Protein AF-A0AAP4A3X7-F1 (afdb_monomer)

Sequence (260 aa):
MGRKISDHVQRMLYAESMGRCMNPDCKVELFRDNGDIIEKAHLTPFCDSEDNSFENLVVLCPNCHTDFDKNSAFTKVHVTMWKQNRKEEFDRFFGEKFSAFDELRSRVAPLLKENKVIFENYYIGDKKELWNVFEGKILANNNMLKKLLEQNRNLIQRHSDESYSNLAIIDTFLVHIAEFESTRPTVEKHRQVLFPEEINSLFGIEPVDQSLLPSVESLEILINKLQRQGEFVGIVLGTDNPYIELLEDGNVVKLYLNCI

Nearest PDB structures (foldseek):
  5vgb-assembly1_A  TM=5.058E-01  e=5.128E-02  Neisseria meningitidis

InterPro domains:
  IPR003615 HNH nuclease [cd00085] (10-65)

Foldseek 3Di:
DDPDQDPVLVVVQCVLLVQFALPPVGRDGQDDPVDGQKDKAFLDDCVVPVDSHNQRIHIHGPVVRCCVPPVVVDHSVRSNVSSVVSVVVVCVVLVDEDPAVVVLLVVLLVLVLVLVVLCVVCVVVVNPVSNVVCVVSNLVSLVSNLSSCVNHVVNFAQDPDLVPGRSNLVVLQNLVSVLVVVQVVPPDSDDPRDNSPVVCVVSVNDDDPPDDVVCPVVVVVVQVVQVVVVFFDAWADDDPWTWGWTQDPNDTDTDTPDDD

Solvent-accessible surface area (backbone atoms only — not comparable to full-atom values): 15006 Å² total; per-residue (Å²): 132,81,94,71,65,49,70,69,43,51,51,52,49,50,60,69,34,73,49,22,24,43,52,85,90,68,53,48,75,23,70,46,98,92,56,62,47,68,39,83,45,56,65,53,52,50,94,82,62,73,50,66,48,61,86,34,45,46,47,24,36,64,67,62,43,45,32,39,78,72,65,59,74,48,52,58,67,56,55,53,48,35,55,51,51,43,50,52,50,49,51,52,72,59,44,64,69,64,94,47,50,67,61,48,34,70,62,44,34,61,45,53,50,52,39,50,53,50,42,54,64,18,55,74,60,70,31,60,76,57,27,70,66,49,48,62,55,42,54,55,40,48,57,50,46,49,40,40,50,67,67,36,54,86,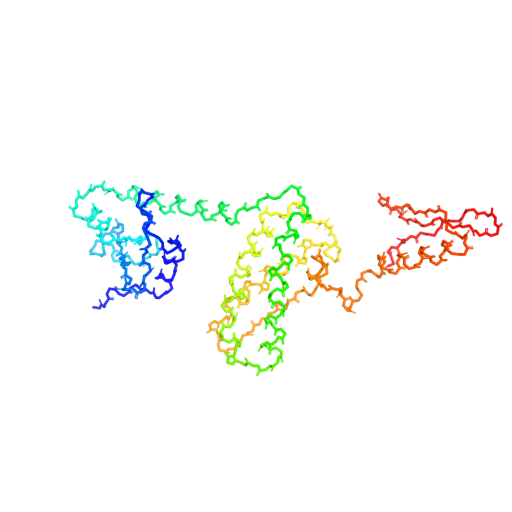61,45,55,76,47,95,53,57,94,73,11,60,41,48,53,50,53,46,39,50,50,21,50,52,46,56,61,70,29,62,86,43,93,71,67,82,67,89,59,62,83,55,63,57,56,37,33,78,46,70,76,42,80,44,91,73,70,44,78,66,63,56,70,51,40,52,52,48,50,53,50,31,49,75,72,69,26,56,72,50,76,49,75,93,53,102,76,24,31,38,34,31,51,54,98,90,39,84,44,79,49,70,64,69,86,127

Secondary structure (DSSP, 8-state):
------HHHHHHHHHHHTTB-SSTTT--B---TT----EEEESS-HHHH----STTEEEE-HHHHHHHHTS--S-HHHHHHHHHHHHHHHHHHT----SSHHHHHHHHHHHHHHHHHHIIIIIITT-HHHHHHHHHHHHHHHHHHHHHHHHTTTSS---SSGGG-HHHHHHHHHHHHHHHHHTTTSSS---SS---THHHHHTTSS--TTT--STTHHHHHHHHHHHHHT-EEEEE-SSSS-EEEEEETTEEEEEE----

pLDDT: mean 85.91, std 11.78, range [39.06, 97.5]

Structure (mmCIF, N/CA/C/O backbone):
data_AF-A0AAP4A3X7-F1
#
_entry.id   AF-A0AAP4A3X7-F1
#
loop_
_atom_site.group_PDB
_atom_site.id
_atom_site.type_symbol
_atom_site.label_atom_id
_atom_site.label_alt_id
_atom_site.label_comp_id
_atom_site.label_asym_id
_atom_site.label_entity_id
_atom_site.label_seq_id
_atom_site.pdbx_PDB_ins_code
_atom_site.Cartn_x
_atom_site.Cartn_y
_atom_site.Cartn_z
_atom_site.occupancy
_atom_site.B_iso_or_equiv
_atom_site.auth_seq_id
_atom_site.auth_comp_id
_atom_site.auth_asym_id
_atom_site.auth_atom_id
_atom_site.pdbx_PDB_model_num
ATOM 1 N N . MET A 1 1 ? 34.383 0.111 -15.086 1.00 39.81 1 MET A N 1
ATOM 2 C CA . MET A 1 1 ? 33.515 -0.063 -13.899 1.00 39.81 1 MET A CA 1
ATOM 3 C C . MET A 1 1 ? 32.089 -0.251 -14.386 1.00 39.81 1 MET A C 1
ATOM 5 O O . MET A 1 1 ? 31.695 0.432 -15.319 1.00 39.81 1 MET A O 1
ATOM 9 N N . GLY A 1 2 ? 31.381 -1.265 -13.890 1.00 50.03 2 GLY A N 1
ATOM 10 C CA . GLY A 1 2 ? 30.138 -1.738 -14.502 1.00 50.03 2 GLY A CA 1
ATOM 11 C C . GLY A 1 2 ? 28.976 -0.751 -14.387 1.00 50.03 2 GLY A C 1
ATOM 12 O O . GLY A 1 2 ? 28.732 -0.204 -13.318 1.00 50.03 2 GLY A O 1
ATOM 13 N N . ARG A 1 3 ? 28.245 -0.632 -15.501 1.00 61.75 3 ARG A N 1
ATOM 14 C CA . ARG A 1 3 ? 26.943 0.013 -15.760 1.00 61.75 3 ARG A CA 1
ATOM 15 C C . ARG A 1 3 ? 25.799 -0.551 -14.887 1.00 61.75 3 ARG A C 1
ATOM 17 O O . ARG A 1 3 ? 24.725 -0.871 -15.388 1.00 61.75 3 ARG A O 1
ATOM 24 N N . LYS A 1 4 ? 26.057 -0.848 -13.611 1.00 82.44 4 LYS A N 1
ATOM 25 C CA . LYS A 1 4 ? 25.154 -1.647 -12.780 1.00 82.44 4 LYS A CA 1
ATOM 26 C C . LYS A 1 4 ? 24.100 -0.739 -12.152 1.00 82.44 4 LYS A C 1
ATOM 28 O O . LYS A 1 4 ? 24.375 -0.048 -11.178 1.00 82.44 4 LYS A O 1
ATOM 33 N N . ILE A 1 5 ? 22.888 -0.778 -12.700 1.00 88.69 5 ILE A N 1
ATOM 34 C CA . ILE A 1 5 ? 21.697 -0.204 -12.063 1.00 88.69 5 ILE A CA 1
ATOM 35 C C . ILE A 1 5 ? 21.477 -0.935 -10.733 1.00 88.69 5 ILE A C 1
ATOM 37 O O . ILE A 1 5 ? 21.492 -2.170 -10.698 1.00 88.69 5 ILE A O 1
ATOM 41 N N . SER A 1 6 ? 21.294 -0.189 -9.643 1.00 91.56 6 SER A N 1
ATOM 42 C CA . SER A 1 6 ? 21.116 -0.772 -8.309 1.00 91.56 6 SER A CA 1
ATOM 43 C C . SER A 1 6 ? 19.830 -1.598 -8.224 1.00 91.56 6 SER A C 1
ATOM 45 O O . SER A 1 6 ? 18.822 -1.259 -8.843 1.00 91.56 6 SER A O 1
ATOM 47 N N . ASP A 1 7 ? 19.831 -2.663 -7.420 1.00 89.31 7 ASP A N 1
ATOM 48 C CA . ASP A 1 7 ? 18.660 -3.540 -7.272 1.00 89.31 7 ASP A CA 1
ATOM 49 C C . ASP A 1 7 ? 17.425 -2.775 -6.769 1.00 89.31 7 ASP A C 1
ATOM 51 O O . ASP A 1 7 ? 16.302 -3.090 -7.155 1.00 89.31 7 ASP A O 1
ATOM 55 N N . HIS A 1 8 ? 17.630 -1.737 -5.951 1.00 86.75 8 HIS A N 1
ATOM 56 C CA . HIS A 1 8 ? 16.571 -0.831 -5.510 1.00 86.75 8 HIS A CA 1
ATOM 57 C C . HIS A 1 8 ? 15.894 -0.130 -6.697 1.00 86.75 8 HIS A C 1
ATOM 59 O O . HIS A 1 8 ? 14.678 -0.221 -6.846 1.00 86.75 8 HIS A O 1
ATOM 65 N N . VAL A 1 9 ? 16.676 0.494 -7.586 1.00 91.50 9 VAL A N 1
ATOM 66 C CA . VAL A 1 9 ? 16.142 1.173 -8.778 1.00 91.50 9 VAL A CA 1
ATOM 67 C C . VAL A 1 9 ? 15.472 0.176 -9.722 1.00 91.50 9 VAL A C 1
ATOM 69 O O . VAL A 1 9 ? 14.391 0.452 -10.235 1.00 91.50 9 VAL A O 1
ATOM 72 N N . GLN A 1 10 ? 16.049 -1.015 -9.911 1.00 92.25 10 GLN A N 1
ATOM 73 C CA . GLN A 1 10 ? 15.423 -2.050 -10.742 1.00 92.25 10 GLN A CA 1
ATOM 74 C C . GLN A 1 10 ? 14.049 -2.467 -10.200 1.00 92.25 10 GLN A C 1
ATOM 76 O O . GLN A 1 10 ? 13.093 -2.551 -10.965 1.00 92.25 10 GLN A O 1
ATOM 81 N N . ARG A 1 11 ? 13.926 -2.675 -8.882 1.00 90.62 11 ARG A N 1
ATOM 82 C CA . ARG A 1 11 ? 12.645 -3.012 -8.239 1.00 90.62 11 ARG A CA 1
ATOM 83 C C . ARG A 1 11 ? 11.617 -1.895 -8.394 1.00 90.62 11 ARG A C 1
ATOM 85 O O . ARG A 1 11 ? 10.466 -2.196 -8.694 1.00 90.62 11 ARG A O 1
ATOM 92 N N . MET A 1 12 ? 12.027 -0.634 -8.246 1.00 89.94 12 MET A N 1
ATOM 93 C CA . MET A 1 12 ? 11.139 0.512 -8.476 1.00 89.94 12 MET A CA 1
ATOM 94 C C . MET A 1 12 ? 10.605 0.537 -9.912 1.00 89.94 12 MET A C 1
ATOM 96 O O . MET A 1 12 ? 9.402 0.684 -10.107 1.00 89.94 12 MET A O 1
ATOM 100 N N . LEU A 1 13 ? 11.471 0.329 -10.911 1.00 92.94 13 LEU A N 1
ATOM 101 C CA . LEU A 1 13 ? 11.071 0.276 -12.323 1.00 92.94 13 LEU A CA 1
ATOM 102 C C . LEU A 1 13 ? 10.061 -0.842 -12.593 1.00 92.94 13 LEU A C 1
ATOM 104 O O . LEU A 1 13 ? 9.064 -0.638 -13.282 1.00 92.94 13 LEU A O 1
ATOM 108 N N . TYR A 1 14 ? 10.300 -2.025 -12.031 1.00 92.31 14 TYR A N 1
ATOM 109 C CA . TYR A 1 14 ? 9.393 -3.157 -12.196 1.00 92.31 14 TYR A CA 1
ATOM 110 C C . TYR A 1 14 ? 8.040 -2.899 -11.526 1.00 92.31 14 TYR A C 1
ATOM 112 O O . TYR A 1 14 ? 7.006 -3.189 -12.129 1.00 92.31 14 TYR A O 1
ATOM 120 N N . ALA A 1 15 ? 8.034 -2.298 -10.334 1.00 87.00 15 ALA A N 1
ATOM 121 C CA . ALA A 1 15 ? 6.811 -1.928 -9.628 1.00 87.00 15 ALA A CA 1
ATOM 122 C C . ALA A 1 15 ? 5.991 -0.874 -10.395 1.00 87.00 15 ALA A C 1
ATOM 124 O O . ALA A 1 15 ? 4.794 -1.072 -10.593 1.00 87.00 15 ALA A O 1
ATOM 125 N N . GLU A 1 16 ? 6.630 0.194 -10.891 1.00 89.44 16 GLU A N 1
ATOM 126 C CA . GLU A 1 16 ? 5.981 1.237 -11.707 1.00 89.44 16 GLU A CA 1
ATOM 127 C C . GLU A 1 16 ? 5.337 0.641 -12.970 1.00 89.44 16 GLU A C 1
ATOM 129 O O . GLU A 1 16 ? 4.216 0.986 -13.344 1.00 89.44 16 GLU A O 1
ATOM 134 N N . SER A 1 17 ? 6.013 -0.323 -13.596 1.00 90.38 17 SER A N 1
ATOM 135 C CA . SER A 1 17 ? 5.532 -0.967 -14.819 1.00 90.38 17 SER A CA 1
ATOM 136 C C . SER A 1 17 ? 4.290 -1.830 -14.640 1.00 90.38 17 SER A C 1
ATOM 138 O O . SER A 1 17 ? 3.620 -2.134 -15.627 1.00 90.38 17 SER A O 1
ATOM 140 N N . MET A 1 18 ? 3.989 -2.259 -13.408 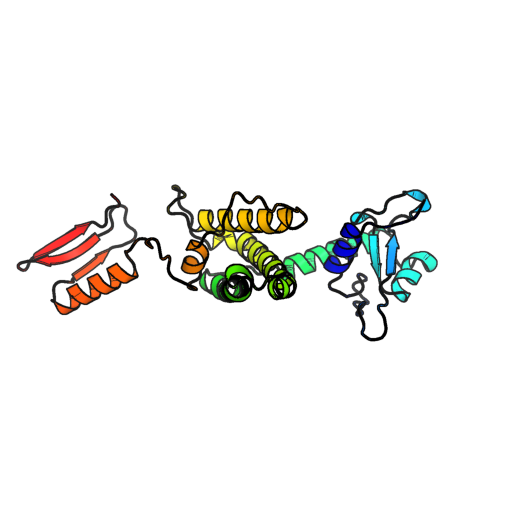1.00 88.38 18 MET A N 1
ATOM 141 C CA . MET A 1 18 ? 2.954 -3.258 -13.121 1.00 88.38 18 MET A CA 1
ATOM 142 C C . MET A 1 18 ? 3.086 -4.524 -13.996 1.00 88.38 18 MET A C 1
ATOM 144 O O . MET A 1 18 ? 2.093 -5.131 -14.393 1.00 88.38 18 MET A O 1
ATOM 148 N N . GLY A 1 19 ? 4.314 -4.887 -14.374 1.00 90.81 19 GLY A N 1
ATOM 149 C CA . GLY A 1 19 ? 4.590 -6.020 -15.257 1.00 90.81 19 GLY A CA 1
ATOM 150 C C . GLY A 1 19 ? 4.263 -5.817 -16.733 1.00 90.81 19 GLY A C 1
ATOM 151 O O . GLY A 1 19 ? 4.291 -6.782 -17.498 1.00 90.81 19 GLY A O 1
ATOM 152 N N . ARG A 1 20 ? 3.983 -4.582 -17.159 1.00 93.25 20 ARG A N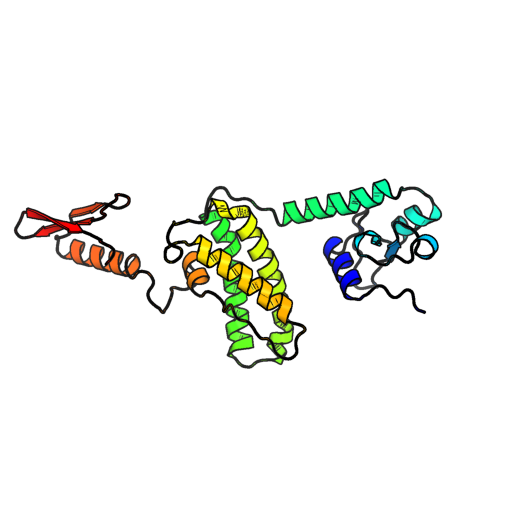 1
ATOM 153 C CA . ARG A 1 20 ? 3.629 -4.243 -18.540 1.00 93.25 20 ARG A CA 1
ATOM 154 C C . ARG A 1 20 ? 4.544 -3.171 -19.111 1.00 93.25 20 ARG A C 1
ATOM 156 O O . ARG A 1 20 ? 5.027 -2.300 -18.394 1.00 93.25 20 ARG A O 1
ATOM 163 N N . CYS A 1 21 ? 4.735 -3.206 -20.428 1.00 95.69 21 CYS A N 1
ATOM 164 C CA . CYS A 1 21 ? 5.479 -2.180 -21.155 1.00 95.69 21 CYS A CA 1
ATOM 165 C C . CYS A 1 21 ? 4.950 -0.775 -20.815 1.00 95.69 21 CYS A C 1
ATOM 167 O O . CYS A 1 21 ? 3.735 -0.552 -20.779 1.00 95.69 21 CYS A O 1
ATOM 169 N N . MET A 1 22 ? 5.865 0.168 -20.565 1.00 95.06 22 MET A N 1
ATOM 170 C CA . MET A 1 22 ? 5.513 1.540 -20.180 1.00 95.06 22 MET A CA 1
ATOM 171 C C . MET A 1 22 ? 4.967 2.373 -21.342 1.00 95.06 22 MET A C 1
ATOM 173 O O . MET A 1 22 ? 4.280 3.357 -21.091 1.00 95.06 22 MET A O 1
ATOM 177 N N . ASN A 1 23 ? 5.201 1.967 -22.597 1.00 95.56 23 ASN A N 1
ATOM 178 C CA . ASN A 1 23 ? 4.509 2.563 -23.740 1.00 95.56 23 ASN A CA 1
ATOM 179 C C . ASN A 1 23 ? 2.981 2.331 -23.606 1.00 95.56 23 ASN A C 1
ATOM 181 O O . ASN A 1 23 ? 2.551 1.165 -23.624 1.00 95.56 23 ASN A O 1
ATOM 185 N N . PRO A 1 24 ? 2.167 3.402 -23.489 1.00 92.19 24 PRO A N 1
ATOM 186 C CA . PRO A 1 24 ? 0.729 3.319 -23.251 1.00 92.19 24 PRO A CA 1
ATOM 187 C C . PRO A 1 24 ? -0.049 2.638 -24.382 1.00 92.19 24 PRO A C 1
ATOM 189 O O . PRO A 1 24 ? -1.102 2.071 -24.100 1.00 92.19 24 PRO A O 1
ATOM 192 N N . ASP A 1 25 ? 0.475 2.623 -25.608 1.00 93.81 25 ASP A N 1
ATOM 193 C CA . ASP A 1 25 ? -0.185 1.992 -26.758 1.00 93.81 25 ASP A CA 1
ATOM 194 C C . ASP A 1 25 ? 0.152 0.496 -26.888 1.00 93.81 25 ASP A C 1
ATOM 196 O O . ASP A 1 25 ? -0.511 -0.240 -27.615 1.00 93.81 25 ASP A O 1
ATOM 200 N N . CYS A 1 26 ? 1.178 0.020 -26.173 1.00 94.69 26 CYS A N 1
ATOM 201 C CA . CYS A 1 26 ? 1.647 -1.366 -26.242 1.00 94.69 26 CYS A CA 1
ATOM 202 C C . CYS A 1 26 ? 1.109 -2.220 -25.085 1.00 94.69 26 CYS A C 1
ATOM 204 O O . CYS A 1 26 ? 0.490 -3.256 -25.313 1.00 94.69 26 CYS A O 1
ATOM 206 N N . LYS A 1 27 ? 1.377 -1.812 -23.832 1.00 86.62 27 LYS A N 1
ATOM 207 C CA . LYS A 1 27 ? 0.978 -2.493 -22.573 1.00 86.62 27 LYS A CA 1
ATOM 208 C C . LYS A 1 27 ? 1.192 -4.021 -22.526 1.00 86.62 27 LYS A C 1
ATOM 210 O O . LYS A 1 27 ? 0.561 -4.718 -21.722 1.00 86.62 27 LYS A O 1
ATOM 215 N N . VAL A 1 28 ? 2.090 -4.553 -23.357 1.00 93.75 28 VAL A N 1
ATOM 216 C CA . VAL A 1 28 ? 2.370 -5.988 -23.420 1.00 93.75 28 VAL A CA 1
ATOM 217 C C . VAL A 1 28 ? 2.998 -6.473 -22.112 1.00 93.75 28 VAL A C 1
ATOM 219 O O . VAL A 1 28 ? 3.765 -5.739 -21.486 1.00 93.75 28 VAL A O 1
ATOM 222 N N . GLU A 1 29 ? 2.685 -7.702 -21.706 1.00 92.75 29 GLU A N 1
ATOM 223 C CA . GLU A 1 29 ? 3.279 -8.331 -20.524 1.00 92.75 29 GLU A CA 1
ATOM 224 C C . GLU A 1 29 ? 4.775 -8.561 -20.725 1.00 92.75 29 GLU A C 1
ATOM 226 O O . GLU A 1 29 ? 5.202 -9.112 -21.752 1.00 92.75 29 GLU A O 1
ATOM 231 N N . LEU A 1 30 ? 5.546 -8.097 -19.742 1.00 93.31 30 LEU A N 1
ATOM 232 C CA . LEU A 1 30 ? 7.004 -8.136 -19.727 1.00 93.31 30 LEU A CA 1
ATOM 233 C C . LEU A 1 30 ? 7.543 -9.382 -19.022 1.00 93.31 30 LEU A C 1
ATOM 235 O O . LEU A 1 30 ? 8.584 -9.886 -19.436 1.00 93.31 30 LEU A O 1
ATOM 239 N N . PHE A 1 31 ? 6.833 -9.867 -18.000 1.00 88.56 31 PHE A N 1
ATOM 240 C CA . PHE A 1 31 ? 7.191 -11.065 -17.242 1.00 88.56 31 PHE A CA 1
ATOM 241 C C . PHE A 1 31 ? 6.422 -12.269 -17.783 1.00 88.56 31 PHE A C 1
ATOM 243 O O . PHE A 1 31 ? 5.192 -12.227 -17.821 1.00 88.56 31 PHE A O 1
ATOM 250 N N . ARG A 1 32 ? 7.121 -13.305 -18.259 1.00 84.69 32 ARG A N 1
ATOM 251 C CA . ARG A 1 32 ? 6.493 -14.453 -18.942 1.00 84.69 32 ARG A CA 1
ATOM 252 C C . ARG A 1 32 ? 7.184 -15.759 -18.583 1.00 84.69 32 ARG A C 1
ATOM 254 O O . ARG A 1 32 ? 8.405 -15.807 -18.483 1.00 84.69 32 ARG A O 1
ATOM 261 N N . ASP A 1 33 ? 6.411 -16.842 -18.550 1.00 77.06 33 ASP A N 1
ATOM 262 C CA . ASP A 1 33 ? 6.908 -18.188 -18.219 1.00 77.06 33 ASP A CA 1
ATOM 263 C C . ASP A 1 33 ? 8.035 -18.670 -19.150 1.00 77.06 33 ASP A C 1
ATOM 265 O O . ASP A 1 33 ? 8.934 -19.396 -18.733 1.00 77.06 33 ASP A O 1
ATOM 269 N N . ASN A 1 34 ? 8.021 -18.221 -20.410 1.00 82.38 34 ASN A N 1
ATOM 270 C CA . ASN A 1 34 ? 9.003 -18.600 -21.432 1.00 82.38 34 ASN A CA 1
ATOM 271 C C . ASN A 1 34 ? 10.175 -17.609 -21.556 1.00 82.38 34 ASN A C 1
ATOM 273 O O . ASN A 1 34 ? 10.882 -17.616 -22.565 1.00 82.38 34 ASN A O 1
ATOM 277 N N . GLY A 1 35 ? 10.370 -16.758 -20.548 1.00 82.69 35 GLY A N 1
ATOM 278 C CA . GLY A 1 35 ? 11.440 -15.772 -20.486 1.00 82.69 35 GLY A CA 1
ATOM 279 C C . GLY A 1 35 ? 10.914 -14.343 -20.531 1.00 82.69 35 GLY A C 1
ATOM 280 O O . GLY A 1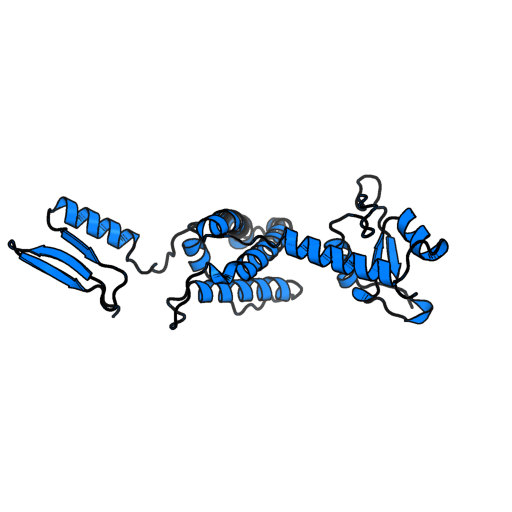 35 ? 10.147 -13.962 -21.420 1.00 82.69 35 GLY A O 1
ATOM 281 N N . ASP A 1 36 ? 11.367 -13.547 -19.568 1.00 90.00 36 ASP A N 1
ATOM 282 C CA . ASP A 1 36 ? 11.026 -12.135 -19.476 1.00 90.00 36 ASP A CA 1
ATOM 283 C C . ASP A 1 36 ? 11.606 -11.360 -20.662 1.00 90.00 36 ASP A C 1
ATOM 285 O O . ASP A 1 36 ? 12.770 -11.521 -21.031 1.00 90.00 36 ASP A O 1
ATOM 289 N N . ILE A 1 37 ? 10.799 -10.470 -21.235 1.00 93.56 37 ILE A N 1
ATOM 290 C CA . ILE A 1 37 ? 11.190 -9.603 -22.359 1.00 93.56 37 ILE A CA 1
ATOM 291 C C . ILE A 1 37 ? 11.446 -8.161 -21.903 1.00 93.56 37 ILE A C 1
ATOM 293 O O . ILE A 1 37 ? 11.333 -7.218 -22.684 1.00 93.56 37 ILE A O 1
ATOM 297 N N . ILE A 1 38 ? 11.707 -7.971 -20.612 1.00 95.00 38 ILE A N 1
ATOM 298 C CA . ILE A 1 38 ? 11.876 -6.654 -20.008 1.00 95.00 38 ILE A CA 1
ATOM 299 C C . ILE A 1 38 ? 13.235 -6.043 -20.354 1.00 95.00 38 ILE A C 1
ATOM 301 O O . ILE A 1 38 ? 14.287 -6.596 -20.036 1.00 95.00 38 ILE A O 1
ATOM 305 N N . GLU A 1 39 ? 13.219 -4.848 -20.934 1.00 95.00 39 GLU A N 1
ATOM 306 C CA . GLU A 1 39 ? 14.419 -4.063 -21.211 1.00 95.00 39 GLU A CA 1
ATOM 307 C C . GLU A 1 39 ? 14.371 -2.728 -20.465 1.00 95.00 39 GLU A C 1
ATOM 309 O O . GLU A 1 39 ? 13.303 -2.147 -20.271 1.00 95.00 39 GLU A O 1
ATOM 314 N N . LYS A 1 40 ? 15.537 -2.256 -20.010 1.00 94.69 40 LYS A N 1
ATOM 315 C CA . LYS A 1 40 ? 15.694 -0.977 -19.303 1.00 94.69 40 LYS A CA 1
ATOM 316 C C . LYS A 1 40 ? 16.323 0.019 -20.266 1.00 94.69 40 LYS A C 1
ATOM 318 O O . LYS A 1 40 ? 17.452 -0.210 -20.694 1.00 94.69 40 LYS A O 1
ATOM 323 N N . ALA A 1 41 ? 15.603 1.090 -20.570 1.00 94.81 41 ALA A N 1
ATOM 324 C CA . ALA A 1 41 ? 16.050 2.141 -21.472 1.00 94.81 41 ALA A CA 1
ATOM 325 C C . ALA A 1 41 ? 16.378 3.411 -20.683 1.00 94.81 41 ALA A C 1
ATOM 327 O O . ALA A 1 41 ? 15.637 3.783 -19.765 1.00 94.81 41 ALA A O 1
ATOM 328 N N . HIS A 1 42 ? 17.472 4.076 -21.050 1.00 94.50 42 HIS A N 1
ATOM 329 C CA . HIS A 1 42 ? 17.837 5.380 -20.502 1.00 94.50 42 HIS A CA 1
ATOM 330 C C . HIS A 1 42 ? 17.152 6.496 -21.289 1.00 94.50 42 HIS A C 1
ATOM 332 O O . HIS A 1 42 ? 17.273 6.556 -22.507 1.00 94.50 42 HIS A O 1
ATOM 338 N N . LEU A 1 43 ? 16.483 7.425 -20.605 1.00 93.44 43 LEU A N 1
ATOM 339 C CA . LEU A 1 43 ? 15.881 8.603 -21.240 1.00 93.44 43 LEU A CA 1
ATOM 340 C C . LEU A 1 43 ? 16.951 9.547 -21.807 1.00 93.44 43 LEU A C 1
ATOM 342 O O . LEU A 1 43 ? 16.765 10.147 -22.865 1.00 93.44 43 LEU A O 1
ATOM 346 N N . THR A 1 44 ? 18.057 9.706 -21.082 1.00 92.38 44 THR A N 1
ATOM 347 C CA . THR A 1 44 ? 19.304 10.303 -21.562 1.00 92.38 44 THR A CA 1
ATOM 348 C C . THR A 1 44 ? 20.401 9.248 -21.490 1.00 92.38 44 THR A C 1
ATOM 350 O O . THR A 1 44 ? 20.624 8.728 -20.391 1.00 92.38 44 THR A O 1
ATOM 353 N N . PRO A 1 45 ? 21.080 8.936 -22.613 1.00 90.56 45 PRO A N 1
ATOM 354 C CA . PRO A 1 45 ? 22.065 7.866 -22.674 1.00 90.56 45 PRO A CA 1
ATOM 355 C C . PRO A 1 45 ? 23.100 7.946 -21.555 1.00 90.56 45 PRO A C 1
ATOM 357 O O . PRO A 1 45 ? 23.616 9.014 -21.234 1.00 90.56 45 PRO A O 1
ATOM 360 N N . PHE A 1 46 ? 23.452 6.791 -20.989 1.00 88.06 46 PHE A N 1
ATOM 361 C CA . PHE A 1 46 ? 24.415 6.727 -19.889 1.00 88.06 46 PHE A CA 1
ATOM 362 C C . PHE A 1 46 ? 25.789 7.309 -20.255 1.00 88.06 46 PHE A C 1
ATOM 364 O O . PHE A 1 46 ? 26.462 7.853 -19.391 1.00 88.06 46 PHE A O 1
ATOM 371 N N . CYS A 1 47 ? 26.218 7.216 -21.518 1.00 88.44 47 CYS A N 1
ATOM 372 C CA . CYS A 1 47 ? 27.475 7.827 -21.962 1.00 88.44 47 CYS A CA 1
ATOM 373 C C . CYS A 1 47 ? 27.474 9.359 -21.878 1.00 88.44 47 CYS A C 1
ATOM 375 O O . CYS A 1 47 ? 28.550 9.947 -21.827 1.00 88.44 47 CYS A O 1
ATOM 377 N N . ASP A 1 48 ? 26.291 9.974 -21.841 1.00 89.25 48 ASP A N 1
ATOM 378 C CA . ASP A 1 48 ? 26.125 11.425 -21.837 1.00 89.25 48 ASP A CA 1
ATOM 379 C C . ASP A 1 48 ? 25.833 11.966 -20.429 1.00 89.25 48 ASP A C 1
ATOM 381 O O . ASP A 1 48 ? 26.124 13.126 -20.147 1.00 89.25 48 ASP A O 1
ATOM 385 N N . SER A 1 49 ? 25.241 11.150 -19.547 1.00 90.00 49 SER A N 1
ATOM 386 C CA . SER A 1 49 ? 24.789 11.581 -18.214 1.00 90.00 49 SER A CA 1
ATOM 387 C C . SER A 1 49 ? 25.424 10.844 -17.038 1.00 90.00 49 SER A C 1
ATOM 389 O O . SER A 1 49 ? 25.367 11.344 -15.918 1.00 90.00 49 SER A O 1
ATOM 391 N N . GLU A 1 50 ? 25.948 9.638 -17.262 1.00 91.19 50 GLU A N 1
ATOM 392 C CA . GLU A 1 50 ? 26.310 8.669 -16.220 1.00 91.19 50 GLU A CA 1
ATOM 393 C C . GLU A 1 50 ? 25.181 8.400 -15.193 1.00 91.19 50 GLU A C 1
ATOM 395 O O . GLU A 1 50 ? 25.421 7.923 -14.081 1.00 91.19 50 GLU A O 1
ATOM 400 N N . ASP A 1 51 ? 23.923 8.658 -15.570 1.00 91.69 51 ASP A N 1
ATOM 401 C CA . ASP A 1 51 ? 22.779 8.645 -14.659 1.00 91.69 51 ASP A CA 1
ATOM 402 C C . ASP A 1 51 ? 21.973 7.337 -14.749 1.00 91.69 51 ASP A C 1
ATOM 404 O O . ASP A 1 51 ? 21.300 7.058 -15.744 1.00 91.69 51 ASP A O 1
ATOM 408 N N . ASN A 1 52 ? 22.014 6.546 -13.672 1.00 93.38 52 ASN A N 1
ATOM 409 C CA . ASN A 1 52 ? 21.215 5.329 -13.473 1.00 93.38 52 ASN A CA 1
ATOM 410 C C . ASN A 1 52 ? 20.071 5.529 -12.462 1.00 93.38 52 ASN A C 1
ATOM 412 O O . ASN A 1 52 ? 19.640 4.569 -11.816 1.00 93.38 52 ASN A O 1
ATOM 416 N N . SER A 1 53 ? 19.616 6.765 -12.266 1.00 94.25 53 SER A N 1
ATOM 417 C CA . SER A 1 53 ? 18.473 7.077 -11.416 1.00 94.25 53 SER A CA 1
ATOM 418 C C . SER A 1 53 ? 17.183 6.467 -11.963 1.00 94.25 53 SER A C 1
ATOM 420 O O . SER A 1 53 ? 17.036 6.200 -13.157 1.00 94.25 53 SER A O 1
ATOM 422 N N . PHE A 1 54 ? 16.217 6.266 -11.068 1.00 93.69 54 PHE A N 1
ATOM 423 C CA . PHE A 1 54 ? 14.868 5.840 -11.437 1.00 93.69 54 PHE A CA 1
ATOM 424 C C . PHE A 1 54 ? 14.209 6.803 -12.443 1.00 93.69 54 PHE A C 1
ATOM 426 O O . PHE A 1 54 ? 13.467 6.357 -13.318 1.00 93.69 54 PHE A O 1
ATOM 433 N N . GLU A 1 55 ? 14.546 8.094 -12.381 1.00 93.56 55 GLU A N 1
ATOM 434 C CA . GLU A 1 55 ? 13.943 9.118 -13.241 1.00 93.56 55 GLU A CA 1
ATOM 435 C C . GLU A 1 55 ? 14.507 9.117 -14.655 1.00 93.56 55 GLU A C 1
ATOM 437 O O . GLU A 1 55 ? 13.790 9.421 -15.610 1.00 93.56 55 GLU A O 1
ATOM 442 N N . ASN A 1 56 ? 15.770 8.715 -14.809 1.00 95.38 56 ASN A N 1
ATOM 443 C CA . ASN A 1 56 ? 16.396 8.559 -16.114 1.00 95.38 56 ASN A CA 1
ATOM 444 C C . ASN A 1 56 ? 16.136 7.183 -16.747 1.00 95.38 56 ASN A C 1
ATOM 446 O O . ASN A 1 56 ? 16.642 6.915 -17.833 1.00 95.38 56 ASN A O 1
ATOM 450 N N . LEU A 1 57 ? 15.358 6.307 -16.105 1.00 95.75 57 LEU A N 1
ATOM 451 C CA . LEU A 1 57 ? 15.108 4.947 -16.577 1.00 95.75 57 LEU A CA 1
ATOM 452 C C . LEU A 1 57 ? 13.620 4.671 -16.814 1.00 95.75 57 LEU A C 1
ATOM 454 O O . LEU A 1 57 ? 12.740 5.117 -16.076 1.00 95.75 57 LEU A O 1
ATOM 458 N N . VAL A 1 58 ? 13.344 3.857 -17.829 1.00 96.06 58 VAL A N 1
ATOM 459 C CA . VAL A 1 58 ? 12.016 3.311 -18.134 1.00 96.06 58 VAL A CA 1
ATOM 460 C C . VAL A 1 58 ? 12.136 1.836 -18.515 1.00 96.06 58 VAL A C 1
ATOM 462 O O . VAL A 1 58 ? 13.190 1.399 -18.981 1.00 96.06 58 VAL A O 1
ATOM 465 N N . VAL A 1 59 ? 11.066 1.058 -18.328 1.00 96.44 59 VAL A N 1
ATOM 466 C CA . VAL A 1 59 ? 11.012 -0.339 -18.784 1.00 96.44 59 VAL A CA 1
ATOM 467 C C . VAL A 1 59 ? 10.086 -0.529 -19.977 1.00 96.44 59 VAL A C 1
ATOM 469 O O . VAL A 1 59 ? 8.932 -0.096 -19.980 1.00 96.44 59 VAL A O 1
ATOM 472 N N . LEU A 1 60 ? 10.605 -1.191 -21.004 1.00 97.00 60 LEU A N 1
ATOM 473 C CA . LEU A 1 60 ? 9.948 -1.392 -22.292 1.00 97.00 60 LEU A CA 1
ATOM 474 C C . LEU A 1 60 ? 10.093 -2.852 -22.737 1.00 97.00 60 LEU A C 1
ATOM 476 O O . LEU A 1 60 ? 10.931 -3.591 -22.222 1.00 97.00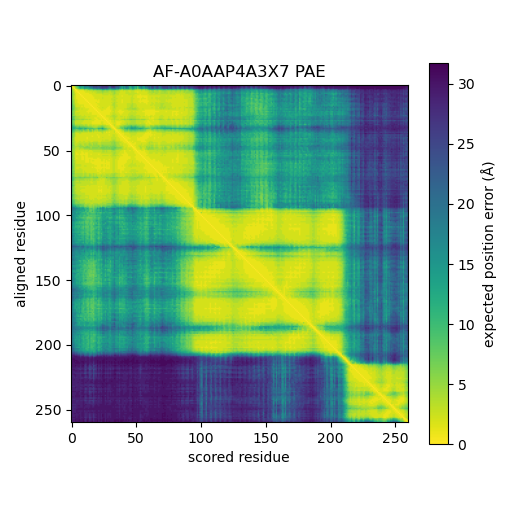 60 LEU A O 1
ATOM 480 N N . CYS A 1 61 ? 9.265 -3.272 -23.693 1.00 96.81 61 CYS A N 1
ATOM 481 C CA . CYS A 1 61 ? 9.538 -4.484 -24.465 1.00 96.81 61 CYS A CA 1
ATOM 482 C C . CYS A 1 61 ? 10.589 -4.190 -25.558 1.00 96.81 61 CYS A C 1
ATOM 484 O O . CYS A 1 61 ? 10.787 -3.017 -25.896 1.00 96.81 61 CYS A O 1
ATOM 486 N N . PRO A 1 62 ? 11.199 -5.213 -26.187 1.00 96.69 62 PRO A N 1
ATOM 487 C CA . PRO A 1 62 ? 12.310 -5.007 -27.120 1.00 96.69 62 PRO A CA 1
ATOM 488 C C . PRO A 1 62 ? 11.937 -4.172 -28.350 1.00 96.69 62 PRO A C 1
ATOM 490 O O . PRO A 1 62 ? 12.737 -3.381 -28.851 1.00 96.69 62 PRO A O 1
ATOM 493 N N . ASN A 1 63 ? 10.687 -4.298 -28.809 1.00 97.06 63 ASN A N 1
ATOM 494 C CA . ASN A 1 63 ? 10.174 -3.519 -29.935 1.00 97.06 63 ASN A CA 1
ATOM 495 C C . ASN A 1 63 ? 10.082 -2.033 -29.574 1.00 97.06 63 ASN A C 1
ATOM 497 O O . ASN A 1 63 ? 10.660 -1.197 -30.259 1.00 97.06 63 ASN A O 1
ATOM 501 N N . CYS A 1 64 ? 9.424 -1.703 -28.457 1.00 97.50 64 CYS A N 1
ATOM 502 C CA . CYS A 1 64 ? 9.281 -0.311 -28.030 1.00 97.50 64 CYS A CA 1
ATOM 503 C C . CYS A 1 64 ? 10.622 0.321 -27.636 1.00 97.50 64 CYS A C 1
ATOM 505 O O . CYS A 1 64 ? 10.805 1.515 -27.850 1.00 97.50 64 CYS A O 1
ATOM 507 N N . HIS A 1 65 ? 11.555 -0.458 -27.082 1.00 96.25 65 HIS A N 1
ATOM 508 C CA . HIS A 1 65 ? 12.906 0.023 -26.804 1.00 96.25 65 HIS A CA 1
ATOM 509 C C . HIS A 1 65 ? 13.666 0.336 -28.096 1.00 96.25 65 HIS A C 1
ATOM 511 O O . HIS A 1 65 ? 14.236 1.414 -28.223 1.00 96.25 65 HIS A O 1
ATOM 517 N N . THR A 1 66 ? 13.601 -0.553 -29.092 1.00 96.56 66 THR A N 1
ATOM 518 C CA . THR A 1 66 ? 14.186 -0.312 -30.421 1.00 96.56 66 THR A CA 1
ATOM 519 C C . THR A 1 66 ? 13.592 0.932 -31.082 1.00 96.56 66 THR A C 1
ATOM 521 O O . THR A 1 66 ? 14.326 1.744 -31.647 1.00 96.56 66 THR A O 1
ATOM 524 N N . ASP A 1 67 ? 12.276 1.107 -30.984 1.00 96.69 67 ASP A N 1
ATOM 525 C CA . ASP A 1 67 ? 11.588 2.265 -31.547 1.00 96.69 67 ASP A CA 1
ATOM 526 C C . ASP A 1 67 ? 12.008 3.583 -30.891 1.00 96.69 67 ASP A C 1
ATOM 528 O O . ASP A 1 67 ? 12.125 4.606 -31.570 1.00 96.69 67 ASP A O 1
ATOM 532 N N . PHE A 1 68 ? 12.271 3.550 -29.585 1.00 95.00 68 PHE A N 1
ATOM 533 C CA . PHE A 1 68 ? 12.772 4.696 -28.840 1.00 95.00 68 PHE A CA 1
ATOM 534 C C . PHE A 1 68 ? 14.230 5.019 -29.198 1.00 95.00 68 PHE A C 1
ATOM 536 O O . PHE A 1 68 ? 14.515 6.129 -29.644 1.00 95.00 68 PHE A O 1
ATOM 543 N N . ASP A 1 69 ? 15.130 4.042 -29.083 1.00 90.50 69 ASP A N 1
ATOM 544 C CA . ASP A 1 69 ? 16.574 4.269 -29.206 1.00 90.50 69 ASP A CA 1
ATOM 545 C C . ASP A 1 69 ? 17.045 4.438 -30.654 1.00 90.50 69 ASP A C 1
ATOM 547 O O . ASP A 1 69 ? 17.954 5.221 -30.928 1.00 90.50 69 ASP A O 1
ATOM 551 N N . LYS A 1 70 ? 16.473 3.673 -31.592 1.00 91.81 70 LYS A N 1
ATOM 552 C CA . LYS A 1 70 ? 17.002 3.563 -32.964 1.00 91.81 70 LYS A CA 1
ATOM 553 C C . LYS A 1 70 ? 16.115 4.219 -34.001 1.00 91.81 70 LYS A C 1
ATOM 555 O O . LYS A 1 70 ? 16.629 4.867 -34.908 1.00 91.81 70 LYS A O 1
ATOM 560 N N . ASN A 1 71 ? 14.800 4.051 -33.881 1.00 93.00 71 ASN A N 1
ATOM 561 C CA . ASN A 1 71 ? 13.871 4.564 -34.890 1.00 93.00 71 ASN A CA 1
ATOM 562 C C . ASN A 1 71 ? 13.412 5.995 -34.590 1.00 93.00 71 ASN A C 1
ATOM 564 O O . ASN A 1 71 ? 12.734 6.593 -35.422 1.00 93.00 71 ASN A O 1
ATOM 568 N N . SER A 1 72 ? 13.766 6.541 -33.416 1.00 91.31 72 SER A N 1
ATOM 569 C CA . SER A 1 72 ? 13.332 7.868 -32.957 1.00 91.31 72 SER A CA 1
ATOM 570 C C . SER A 1 72 ? 11.811 8.061 -33.055 1.00 91.31 72 SER A C 1
ATOM 572 O O . SER A 1 72 ? 11.328 9.173 -33.265 1.00 91.31 72 SER A O 1
ATOM 574 N N . ALA A 1 73 ? 11.045 6.974 -32.905 1.00 93.62 73 ALA A N 1
ATOM 575 C CA . ALA A 1 73 ? 9.587 6.996 -32.986 1.00 93.62 73 ALA A CA 1
ATOM 576 C C . ALA A 1 73 ? 8.970 7.768 -31.809 1.00 93.62 73 ALA A C 1
ATOM 578 O O . ALA A 1 73 ? 7.860 8.291 -31.904 1.00 93.62 73 ALA A O 1
ATOM 579 N N . PHE A 1 74 ? 9.711 7.866 -30.702 1.00 94.06 74 PHE A N 1
ATOM 580 C CA . PHE A 1 74 ? 9.323 8.585 -29.499 1.00 94.06 74 PHE A CA 1
ATOM 581 C C . PHE A 1 74 ? 10.459 9.499 -29.048 1.00 94.06 74 PHE A C 1
ATOM 583 O O . PHE A 1 74 ? 11.634 9.232 -29.282 1.00 94.06 74 PHE A O 1
ATOM 590 N N . THR A 1 75 ? 10.101 10.587 -28.373 1.00 93.75 75 THR A N 1
ATOM 591 C CA . THR A 1 75 ? 11.066 11.547 -27.833 1.00 93.75 75 THR A CA 1
ATOM 592 C C . THR A 1 75 ? 11.196 11.324 -26.334 1.00 93.75 75 THR A C 1
ATOM 594 O O . THR A 1 75 ? 10.306 10.742 -25.709 1.00 93.75 75 THR A O 1
ATOM 597 N N . LYS A 1 76 ? 12.259 11.858 -25.724 1.00 93.19 76 LYS A N 1
ATOM 598 C CA . LYS A 1 76 ? 12.398 11.873 -24.261 1.00 93.19 76 LYS A CA 1
ATOM 599 C C . LYS A 1 76 ? 11.150 12.442 -23.575 1.00 93.19 76 LYS A C 1
ATOM 601 O O . LYS A 1 76 ? 10.701 11.879 -22.587 1.00 93.19 76 LYS A O 1
ATOM 606 N N . VAL A 1 77 ? 10.554 13.500 -24.134 1.00 94.19 77 VAL A N 1
ATOM 607 C CA . VAL A 1 77 ? 9.331 14.123 -23.599 1.00 94.19 77 VAL A CA 1
ATOM 608 C C . VAL A 1 77 ? 8.161 13.135 -23.586 1.00 94.19 77 VAL A C 1
ATOM 610 O O . VAL A 1 77 ? 7.489 13.020 -22.564 1.00 94.19 77 VAL A O 1
ATOM 613 N N . HIS A 1 78 ? 7.954 12.378 -24.671 1.00 94.31 78 HIS A N 1
ATOM 614 C CA . HIS A 1 78 ? 6.918 11.340 -24.718 1.00 94.31 78 HIS A CA 1
ATOM 615 C C . HIS A 1 78 ? 7.126 10.288 -23.621 1.00 94.31 78 HIS A C 1
ATOM 617 O O . HIS A 1 78 ? 6.204 9.993 -22.867 1.00 94.31 78 HIS A O 1
ATOM 623 N N . VAL A 1 79 ? 8.349 9.774 -23.476 1.00 93.75 79 VAL A N 1
ATOM 624 C CA . VAL A 1 79 ? 8.667 8.748 -22.470 1.00 93.75 79 VAL A CA 1
ATOM 625 C C . VAL A 1 79 ? 8.524 9.282 -21.040 1.00 93.75 79 VAL A C 1
ATOM 627 O O . VAL A 1 79 ? 7.998 8.586 -20.172 1.00 93.75 79 VAL A O 1
ATOM 630 N N . THR A 1 80 ? 8.919 10.534 -20.786 1.00 94.38 80 THR A N 1
ATOM 631 C CA . THR A 1 80 ? 8.677 11.196 -19.495 1.00 94.38 80 THR A CA 1
ATOM 632 C C . THR A 1 80 ? 7.180 11.287 -19.188 1.00 94.38 80 THR A C 1
ATOM 634 O O . THR A 1 80 ? 6.769 10.975 -18.071 1.00 94.38 80 THR A O 1
ATOM 637 N N . MET A 1 81 ? 6.348 11.640 -20.176 1.00 94.88 81 MET A N 1
ATOM 638 C CA . MET A 1 81 ? 4.891 11.642 -20.006 1.00 94.88 81 MET A CA 1
ATOM 639 C C . MET A 1 81 ? 4.337 10.246 -19.714 1.00 94.88 81 MET A C 1
ATOM 641 O O . MET A 1 81 ? 3.404 10.125 -18.929 1.00 94.88 81 MET A O 1
ATOM 645 N N . TRP A 1 82 ? 4.901 9.178 -20.283 1.00 94.94 82 TRP A N 1
ATOM 646 C CA . TRP A 1 82 ? 4.451 7.815 -19.984 1.00 94.94 82 TRP A CA 1
ATOM 647 C C . TRP A 1 82 ? 4.657 7.438 -18.516 1.00 94.94 82 TRP A C 1
ATOM 649 O O . TRP A 1 82 ? 3.752 6.864 -17.912 1.00 94.94 82 TRP A O 1
ATOM 659 N N . LYS A 1 83 ? 5.806 7.799 -17.926 1.00 93.81 83 LYS A N 1
ATOM 660 C CA . LYS A 1 83 ? 6.053 7.611 -16.485 1.00 93.81 83 LYS A CA 1
ATOM 661 C C . LYS A 1 83 ? 5.039 8.389 -15.645 1.00 93.81 83 LYS A C 1
ATOM 663 O O . LYS A 1 83 ? 4.419 7.817 -14.753 1.00 93.81 83 LYS A O 1
ATOM 668 N N . GLN A 1 84 ? 4.795 9.657 -15.986 1.00 91.69 84 GLN A N 1
ATOM 669 C CA . GLN A 1 84 ? 3.806 10.486 -15.291 1.00 91.69 84 GLN A CA 1
ATOM 670 C C . GLN A 1 84 ? 2.388 9.897 -15.387 1.00 91.69 84 GLN A C 1
ATOM 672 O O . GLN A 1 84 ? 1.725 9.716 -14.368 1.00 91.69 84 GLN A O 1
ATOM 677 N N . ASN A 1 85 ? 1.953 9.511 -16.588 1.00 90.75 85 ASN A N 1
ATOM 678 C CA . ASN A 1 85 ? 0.650 8.886 -16.805 1.00 90.75 85 ASN A CA 1
ATOM 679 C C . ASN A 1 85 ? 0.520 7.578 -16.021 1.00 90.75 85 ASN A C 1
ATOM 681 O O . ASN A 1 85 ? -0.525 7.318 -15.434 1.00 90.75 85 ASN A O 1
ATOM 685 N N . ARG A 1 86 ? 1.572 6.750 -15.980 1.00 88.31 86 ARG A N 1
ATOM 686 C CA . ARG A 1 86 ? 1.548 5.496 -15.221 1.00 88.31 86 ARG A CA 1
ATOM 687 C C . ARG A 1 86 ? 1.464 5.744 -13.719 1.00 88.31 86 ARG A C 1
ATOM 689 O O . ARG A 1 86 ? 0.742 5.023 -13.036 1.00 88.31 86 ARG A O 1
ATOM 696 N N . LYS A 1 87 ? 2.152 6.769 -13.210 1.00 84.69 87 LYS A N 1
ATOM 697 C CA . LYS A 1 87 ? 2.016 7.206 -11.818 1.00 84.69 87 LYS A CA 1
ATOM 698 C C . LYS A 1 87 ? 0.583 7.634 -11.511 1.00 84.69 87 LYS A C 1
ATOM 700 O O . LYS A 1 87 ? 0.024 7.180 -10.524 1.00 84.69 87 LYS A O 1
ATOM 705 N N . GLU A 1 88 ? -0.048 8.412 -12.384 1.00 85.06 88 GLU A N 1
ATOM 706 C CA . GLU A 1 88 ? -1.453 8.806 -12.226 1.00 85.06 88 GLU A CA 1
ATOM 707 C C . GLU A 1 88 ? -2.425 7.622 -12.346 1.00 85.06 88 GLU A C 1
ATOM 709 O O . GLU A 1 88 ? -3.403 7.555 -11.603 1.00 85.06 88 GLU A O 1
ATOM 714 N N . GLU A 1 89 ? -2.173 6.671 -13.252 1.00 82.88 89 GLU A N 1
ATOM 715 C CA . GLU A 1 89 ? -2.927 5.413 -13.350 1.00 82.88 89 GLU A CA 1
ATOM 716 C C . GLU A 1 89 ? -2.802 4.612 -12.048 1.00 82.88 89 GLU A C 1
ATOM 718 O O . GLU A 1 89 ? -3.806 4.137 -11.523 1.00 82.88 89 GLU A O 1
ATOM 723 N N . PHE A 1 90 ? -1.591 4.494 -11.501 1.00 78.38 90 PHE A N 1
ATOM 724 C CA . PHE A 1 90 ? -1.319 3.829 -10.228 1.00 78.38 90 PHE A CA 1
ATOM 725 C C . PHE A 1 90 ? -2.019 4.543 -9.067 1.00 78.38 90 PHE A C 1
ATOM 727 O O . PHE A 1 90 ? -2.713 3.902 -8.278 1.00 78.38 90 PHE A O 1
ATOM 734 N N . ASP A 1 91 ? -1.893 5.864 -8.984 1.00 75.50 91 ASP A N 1
ATOM 735 C CA . ASP A 1 91 ? -2.504 6.675 -7.935 1.00 75.50 91 ASP A CA 1
ATOM 736 C C . ASP A 1 91 ? -4.026 6.643 -8.012 1.00 75.50 91 ASP A C 1
ATOM 738 O O . ASP A 1 91 ? -4.663 6.647 -6.970 1.00 75.50 91 ASP A O 1
ATOM 742 N N . ARG A 1 92 ? -4.612 6.553 -9.212 1.00 75.94 92 ARG A N 1
ATOM 743 C CA . ARG A 1 92 ? -6.058 6.387 -9.416 1.00 75.94 92 ARG A CA 1
ATOM 744 C C . ARG A 1 92 ? -6.530 4.974 -9.099 1.00 75.94 92 ARG A C 1
ATOM 746 O O . ARG A 1 92 ? -7.577 4.814 -8.486 1.00 75.94 92 ARG A O 1
ATOM 753 N N . PHE A 1 93 ? -5.784 3.958 -9.527 1.00 68.88 93 PHE A N 1
ATOM 754 C CA . PHE A 1 93 ? -6.137 2.555 -9.305 1.00 68.88 93 PHE A CA 1
ATOM 755 C C . PHE A 1 93 ? -6.120 2.210 -7.819 1.00 68.88 93 PHE A C 1
ATOM 757 O O . PHE A 1 93 ? -7.036 1.581 -7.309 1.00 68.88 93 PHE A O 1
ATOM 764 N N . PHE A 1 94 ? -5.107 2.687 -7.103 1.00 67.25 94 PHE A N 1
ATOM 765 C CA . PHE A 1 94 ? -5.045 2.590 -5.648 1.00 67.25 94 PHE A CA 1
ATOM 766 C C . PHE A 1 94 ? -5.632 3.835 -4.960 1.00 67.25 94 PHE A C 1
ATOM 768 O O . PHE A 1 94 ? -5.309 4.107 -3.808 1.00 67.25 94 PHE A O 1
ATOM 775 N N . GLY A 1 95 ? -6.434 4.587 -5.719 1.00 67.62 95 GLY A N 1
ATOM 776 C CA . GLY A 1 95 ? -6.951 5.935 -5.495 1.00 67.62 95 GLY A CA 1
ATOM 777 C C . GLY A 1 95 ? -8.359 6.027 -4.951 1.00 67.62 95 GLY A C 1
ATOM 778 O O . GLY A 1 95 ? -8.969 7.094 -5.044 1.00 67.62 95 GLY A O 1
ATOM 779 N N . GLU A 1 96 ? -8.921 4.890 -4.544 1.00 80.19 96 GLU A N 1
ATOM 780 C CA . GLU A 1 96 ? -10.348 4.747 -4.288 1.00 80.19 96 GLU A CA 1
ATOM 781 C C . GLU A 1 96 ? -10.776 5.700 -3.166 1.00 80.19 96 GLU A C 1
ATOM 783 O O . GLU A 1 96 ? -10.420 5.525 -2.000 1.00 80.19 96 GLU A O 1
ATOM 788 N N . LYS A 1 97 ? -11.550 6.725 -3.538 1.00 86.56 97 LYS A N 1
ATOM 789 C CA . LYS A 1 97 ? -12.259 7.588 -2.597 1.00 86.56 97 LYS A CA 1
ATOM 790 C C . LYS A 1 97 ? -13.666 7.064 -2.391 1.00 86.56 97 LYS A C 1
ATOM 792 O O . LYS A 1 97 ? -14.369 6.777 -3.358 1.00 86.56 97 LYS A O 1
ATOM 797 N N . PHE A 1 98 ? -14.076 7.022 -1.138 1.00 88.19 98 PHE A N 1
ATOM 798 C CA . PHE A 1 98 ? -15.393 6.576 -0.726 1.00 88.19 98 PHE A CA 1
ATOM 799 C C . PHE A 1 98 ? -16.251 7.747 -0.272 1.00 88.19 98 PHE A C 1
ATOM 801 O O . PHE A 1 98 ? -15.761 8.822 0.087 1.00 88.19 98 PHE A O 1
ATOM 808 N N . SER A 1 99 ? -17.558 7.524 -0.301 1.00 87.62 99 SER A N 1
ATOM 809 C CA . SER A 1 99 ? -18.542 8.489 0.177 1.00 87.62 99 SER A CA 1
ATOM 810 C C . SER A 1 99 ? -18.868 8.290 1.660 1.00 87.62 99 SER A C 1
ATOM 812 O O . SER A 1 99 ? -19.243 9.247 2.336 1.00 87.62 99 SER A O 1
ATOM 814 N N . ALA A 1 100 ? -18.675 7.071 2.176 1.00 82.88 100 ALA A N 1
ATOM 815 C CA . ALA A 1 100 ? -19.006 6.690 3.543 1.00 82.88 100 ALA A CA 1
ATOM 816 C C . ALA A 1 100 ? -17.945 5.774 4.171 1.00 82.88 100 ALA A C 1
ATOM 818 O O . ALA A 1 100 ? -17.253 5.020 3.482 1.00 82.88 100 ALA A O 1
ATOM 819 N N . PHE A 1 101 ? -17.844 5.809 5.504 1.00 86.31 101 PHE A N 1
ATOM 820 C CA . PHE A 1 101 ? -16.902 4.973 6.254 1.00 86.31 101 PHE A CA 1
ATOM 821 C C . PHE A 1 101 ? -17.138 3.472 6.029 1.00 86.31 101 PHE A C 1
ATOM 823 O O . PHE A 1 101 ? -16.174 2.721 5.935 1.00 86.31 101 PHE A O 1
ATOM 830 N N . ASP A 1 102 ? -18.389 3.031 5.871 1.00 86.38 102 ASP A N 1
ATOM 831 C CA . ASP A 1 102 ? -18.701 1.615 5.638 1.00 86.38 102 ASP A CA 1
ATOM 832 C C . ASP A 1 102 ? -18.120 1.080 4.321 1.00 86.38 102 ASP A C 1
ATOM 834 O O . ASP A 1 102 ? -17.656 -0.061 4.259 1.00 86.38 102 ASP A O 1
ATOM 838 N N . GLU A 1 103 ? -18.066 1.910 3.278 1.00 87.06 103 GLU A N 1
ATOM 839 C CA . GLU A 1 103 ? -17.433 1.545 2.008 1.00 87.06 103 GLU A CA 1
ATOM 840 C C . GLU A 1 103 ? -15.918 1.382 2.196 1.00 87.06 103 GLU A C 1
ATOM 842 O O . GLU A 1 103 ? -15.355 0.356 1.808 1.00 87.06 103 GLU A O 1
ATOM 847 N N . LEU A 1 104 ? -15.272 2.330 2.888 1.00 91.69 104 LEU A N 1
ATOM 848 C CA . LEU A 1 104 ? -13.858 2.228 3.261 1.00 91.69 104 LEU A CA 1
ATOM 849 C C . LEU A 1 104 ? -13.599 0.965 4.098 1.00 91.69 104 LEU A C 1
ATOM 851 O O . LEU A 1 104 ? -12.675 0.202 3.809 1.00 91.69 104 LEU A O 1
ATOM 855 N N . ARG A 1 105 ? -14.443 0.703 5.100 1.00 91.06 105 ARG A N 1
ATOM 856 C CA . ARG A 1 105 ? -14.358 -0.473 5.970 1.00 91.06 105 ARG A CA 1
ATOM 857 C C . ARG A 1 105 ? -14.450 -1.769 5.177 1.00 91.06 105 ARG A C 1
ATOM 859 O O . ARG A 1 105 ? -13.655 -2.672 5.428 1.00 91.06 105 ARG A O 1
ATOM 866 N N . SER A 1 106 ? -15.349 -1.855 4.197 1.00 90.50 106 SER A N 1
ATOM 867 C CA . SER A 1 106 ? -15.502 -3.046 3.349 1.00 90.50 106 SER A CA 1
ATOM 868 C C . SER A 1 106 ? -14.226 -3.408 2.572 1.00 90.50 106 SER A C 1
ATOM 870 O O . SER A 1 106 ? -13.999 -4.578 2.258 1.00 90.50 106 SER A O 1
ATOM 872 N N . ARG A 1 107 ? -13.364 -2.419 2.297 1.00 92.88 107 ARG A N 1
ATOM 873 C CA . ARG A 1 107 ? -12.079 -2.594 1.604 1.00 92.88 107 ARG A CA 1
ATOM 874 C C . ARG A 1 107 ? -10.912 -2.795 2.566 1.00 92.88 107 ARG A C 1
ATOM 876 O O . ARG A 1 107 ? -10.043 -3.620 2.296 1.00 92.88 107 ARG A O 1
ATOM 883 N N . VAL A 1 108 ? -10.904 -2.079 3.689 1.00 94.62 108 VAL A N 1
ATOM 884 C CA . VAL A 1 108 ? -9.828 -2.114 4.691 1.00 94.62 108 VAL A CA 1
ATOM 885 C C . VAL A 1 108 ? -9.882 -3.376 5.558 1.00 94.62 108 VAL A C 1
ATOM 887 O O . VAL A 1 108 ? -8.853 -4.025 5.756 1.00 94.62 108 VAL A O 1
ATOM 890 N N . ALA A 1 109 ? -11.064 -3.768 6.044 1.00 94.50 109 ALA A N 1
ATOM 891 C CA . ALA A 1 109 ? -11.200 -4.858 7.010 1.00 94.50 109 ALA A CA 1
ATOM 892 C C . ALA A 1 109 ? -10.652 -6.213 6.509 1.00 94.50 109 ALA A C 1
ATOM 894 O O . ALA A 1 109 ? -9.948 -6.876 7.273 1.00 94.50 109 ALA A O 1
ATOM 895 N N . PRO A 1 110 ? -10.875 -6.637 5.245 1.00 96.00 110 PRO A N 1
ATOM 896 C CA . PRO A 1 110 ? -10.288 -7.876 4.731 1.00 96.00 110 PRO A CA 1
ATOM 897 C C . PRO A 1 110 ? -8.753 -7.875 4.721 1.00 96.00 110 PRO A C 1
ATOM 899 O O . PRO A 1 110 ? -8.147 -8.900 5.026 1.00 96.00 110 PRO A O 1
ATOM 902 N N . LEU A 1 111 ? -8.124 -6.734 4.411 1.00 96.12 111 LEU A N 1
ATOM 903 C CA . LEU A 1 111 ? -6.663 -6.596 4.356 1.00 96.12 111 LEU A CA 1
ATOM 904 C C . LEU A 1 111 ? -6.041 -6.678 5.755 1.00 96.12 111 LEU A C 1
ATOM 906 O O . LEU A 1 111 ? -5.069 -7.404 5.960 1.00 96.12 111 LEU A O 1
ATOM 910 N N . LEU A 1 112 ? -6.629 -5.971 6.725 1.00 97.06 112 LEU A N 1
ATOM 911 C CA . LEU A 1 112 ? -6.221 -6.047 8.130 1.00 97.06 112 LEU A CA 1
ATOM 912 C C . LEU A 1 112 ? -6.424 -7.463 8.693 1.00 97.06 112 LEU A C 1
ATOM 914 O O . LEU A 1 112 ? -5.529 -7.996 9.346 1.00 97.06 112 LEU A O 1
ATOM 918 N N . LYS A 1 113 ? -7.554 -8.113 8.381 1.00 96.31 113 LYS A N 1
ATOM 919 C CA . LYS A 1 113 ? -7.836 -9.490 8.812 1.00 96.31 113 LYS A CA 1
ATOM 920 C C . LYS A 1 113 ? -6.832 -10.487 8.237 1.00 96.31 113 LYS A C 1
ATOM 922 O O . LYS A 1 113 ? -6.361 -11.360 8.959 1.00 96.31 113 LYS A O 1
ATOM 927 N N . GLU A 1 114 ? -6.483 -10.362 6.959 1.00 96.56 114 GLU A N 1
ATOM 928 C CA . GLU A 1 114 ? -5.458 -11.202 6.336 1.00 96.56 114 GLU A CA 1
ATOM 929 C C . GLU A 1 114 ? -4.084 -10.984 6.988 1.00 96.56 114 GLU A C 1
ATOM 931 O O . GLU A 1 114 ? -3.408 -11.956 7.327 1.00 96.56 114 GLU A O 1
ATOM 936 N N . ASN A 1 115 ? -3.700 -9.728 7.246 1.00 96.62 115 ASN A N 1
ATOM 937 C CA . ASN A 1 115 ? -2.458 -9.410 7.953 1.00 96.62 115 ASN A CA 1
ATOM 938 C C . ASN A 1 115 ? -2.418 -10.023 9.356 1.00 96.62 115 ASN A C 1
ATOM 940 O O . ASN A 1 115 ? -1.414 -10.642 9.711 1.00 96.62 115 ASN A O 1
ATOM 944 N N . LYS A 1 116 ? -3.509 -9.898 10.123 1.00 94.62 116 LYS A N 1
ATOM 945 C CA . LYS A 1 116 ? -3.660 -10.501 11.454 1.00 94.62 116 LYS A CA 1
ATOM 946 C C . LYS A 1 116 ? -3.462 -12.014 11.399 1.00 94.62 116 LYS A C 1
ATOM 948 O O . LYS A 1 116 ? -2.603 -12.542 12.096 1.00 94.62 116 LYS A O 1
ATOM 953 N N . VAL A 1 117 ? -4.172 -12.697 10.497 1.00 93.81 117 VAL A N 1
ATOM 954 C CA . VAL A 1 117 ? -4.067 -14.155 10.317 1.00 93.81 117 VAL A CA 1
ATOM 955 C C . VAL A 1 117 ? -2.634 -14.574 9.984 1.00 93.81 117 VAL A C 1
ATOM 957 O O . VAL A 1 117 ? -2.141 -15.548 10.552 1.00 93.81 117 VAL A O 1
ATOM 960 N N . ILE A 1 118 ? -1.946 -13.859 9.089 1.00 93.69 118 ILE A N 1
ATOM 961 C CA . ILE A 1 118 ? -0.547 -14.154 8.742 1.00 93.69 118 ILE A CA 1
ATOM 962 C C . ILE A 1 118 ? 0.363 -13.954 9.961 1.00 93.69 118 ILE A C 1
ATOM 964 O O . ILE A 1 118 ? 1.194 -14.813 10.261 1.00 93.69 118 ILE A O 1
ATOM 968 N N . PHE A 1 119 ? 0.207 -12.837 10.671 1.00 92.44 119 PHE A N 1
ATOM 969 C CA . PHE A 1 119 ? 1.007 -12.514 11.848 1.00 92.44 119 PHE A CA 1
ATOM 970 C C . PHE A 1 119 ? 0.844 -13.562 12.956 1.00 92.44 119 PHE A C 1
ATOM 972 O O . PHE A 1 119 ? 1.832 -14.124 13.429 1.00 92.44 119 PHE A O 1
ATOM 979 N N . GLU A 1 120 ? -0.387 -13.912 13.310 1.00 92.19 120 GLU A N 1
ATOM 980 C CA . GLU A 1 120 ? -0.672 -14.895 14.357 1.00 92.19 120 GLU A CA 1
ATOM 981 C C . GLU A 1 120 ? -0.152 -16.291 13.999 1.00 92.19 120 GLU A C 1
ATOM 983 O O . GLU A 1 120 ? 0.511 -16.946 14.805 1.00 92.19 120 GLU A O 1
ATOM 988 N N . ASN A 1 121 ? -0.393 -16.749 12.766 1.00 90.56 121 ASN A N 1
ATOM 989 C CA . ASN A 1 121 ? -0.042 -18.114 12.373 1.00 90.56 121 ASN A CA 1
ATOM 990 C C . ASN A 1 121 ? 1.453 -18.324 12.125 1.00 90.56 121 ASN A C 1
ATOM 992 O O . ASN A 1 121 ? 1.936 -19.452 12.289 1.00 90.56 121 ASN A O 1
ATOM 996 N N . TYR A 1 122 ? 2.167 -17.285 11.684 1.00 90.44 122 TYR A N 1
ATOM 997 C CA . TYR A 1 122 ? 3.537 -17.432 11.192 1.00 90.44 122 TYR A CA 1
ATOM 998 C C . TYR A 1 122 ? 4.581 -16.644 11.983 1.00 90.44 122 TYR A C 1
ATOM 1000 O O . TYR A 1 122 ? 5.712 -17.120 12.079 1.00 90.44 122 TYR A O 1
ATOM 1008 N N . TYR A 1 123 ? 4.229 -15.495 12.570 1.00 86.25 123 TYR A N 1
ATOM 1009 C CA . TYR A 1 123 ? 5.142 -14.743 13.435 1.00 86.25 123 TYR A CA 1
ATOM 1010 C C . TYR A 1 123 ? 5.048 -15.219 14.887 1.00 86.25 123 TYR A C 1
ATOM 1012 O O . TYR A 1 123 ? 6.035 -15.715 15.423 1.00 86.25 123 TYR A O 1
ATOM 1020 N N . ILE A 1 124 ? 3.861 -15.140 15.504 1.00 83.75 124 ILE A N 1
ATOM 1021 C CA . ILE A 1 124 ? 3.661 -15.562 16.905 1.00 83.75 124 ILE A CA 1
ATOM 1022 C C . ILE A 1 124 ? 3.893 -17.068 17.064 1.00 83.75 124 ILE A C 1
ATOM 1024 O O . ILE A 1 124 ? 4.506 -17.502 18.033 1.00 83.75 124 ILE A O 1
ATOM 1028 N N . GLY A 1 125 ? 3.457 -17.871 16.089 1.00 74.81 125 GLY A N 1
ATOM 1029 C CA . GLY A 1 125 ? 3.659 -19.322 16.089 1.00 74.81 125 GLY A CA 1
ATOM 1030 C C . GLY A 1 125 ? 5.113 -19.798 15.925 1.00 74.81 125 GLY A C 1
ATOM 1031 O O . GLY A 1 125 ? 5.307 -20.997 15.741 1.00 74.81 125 GLY A O 1
ATOM 1032 N N . ASP A 1 126 ? 6.100 -18.890 15.927 1.00 75.56 126 ASP A N 1
ATOM 1033 C CA . ASP A 1 126 ? 7.541 -19.141 15.740 1.00 75.56 126 ASP A CA 1
ATOM 1034 C C . ASP A 1 126 ? 7.878 -19.951 14.470 1.00 75.56 126 ASP A C 1
ATOM 1036 O O . ASP A 1 126 ? 8.805 -20.759 14.405 1.00 75.56 126 ASP A O 1
ATOM 1040 N N . LYS A 1 127 ? 7.103 -19.740 13.398 1.00 84.50 127 LYS A N 1
ATOM 1041 C CA . LYS A 1 127 ? 7.296 -20.412 12.102 1.00 84.50 127 LYS A CA 1
ATOM 1042 C C . LYS A 1 127 ? 8.086 -19.519 11.154 1.00 84.50 127 LYS A C 1
ATOM 1044 O O . LYS A 1 127 ? 7.607 -19.173 10.075 1.00 84.50 127 LYS A O 1
ATOM 1049 N N . LYS A 1 128 ? 9.313 -19.164 11.543 1.00 82.56 128 LYS A N 1
ATOM 1050 C CA . LYS A 1 128 ? 10.171 -18.194 10.833 1.00 82.56 128 LYS A CA 1
ATOM 1051 C C . LYS A 1 128 ? 10.313 -18.455 9.326 1.00 82.56 128 LYS A C 1
ATOM 1053 O O . LYS A 1 128 ? 10.265 -17.515 8.537 1.00 82.56 128 LYS A O 1
ATOM 1058 N N . GLU A 1 129 ? 10.447 -19.715 8.918 1.00 86.06 129 GLU A N 1
ATOM 1059 C CA . GLU A 1 129 ? 10.536 -20.076 7.495 1.00 86.06 129 GLU A CA 1
ATOM 1060 C C . GLU A 1 129 ? 9.260 -19.717 6.725 1.00 86.06 129 GLU A C 1
ATOM 1062 O O . GLU A 1 129 ? 9.323 -19.149 5.637 1.00 86.06 129 GLU A O 1
ATOM 1067 N N . LEU A 1 130 ? 8.088 -19.973 7.314 1.00 87.12 130 LEU A N 1
ATOM 1068 C CA . LEU A 1 130 ? 6.805 -19.614 6.712 1.00 87.12 130 LEU A CA 1
ATOM 1069 C C . LEU A 1 130 ? 6.557 -18.104 6.777 1.00 87.12 130 LEU A C 1
ATOM 1071 O O . LEU A 1 130 ? 6.036 -17.537 5.819 1.00 87.12 130 LEU A O 1
ATOM 1075 N N . TRP A 1 131 ? 6.990 -17.432 7.846 1.00 88.31 131 TRP A N 1
ATOM 1076 C CA . TRP A 1 131 ? 6.951 -15.971 7.918 1.00 88.31 131 TRP A CA 1
ATOM 1077 C C . TRP A 1 131 ? 7.672 -15.331 6.729 1.00 88.31 131 TRP A C 1
ATOM 1079 O O . TRP A 1 131 ? 7.104 -14.463 6.077 1.00 88.31 131 TRP A O 1
ATOM 1089 N N . ASN A 1 132 ? 8.878 -15.794 6.386 1.00 83.62 132 ASN A N 1
ATOM 1090 C CA . ASN A 1 132 ? 9.641 -15.243 5.261 1.00 83.62 132 ASN A CA 1
ATOM 1091 C C . ASN A 1 132 ? 8.912 -15.381 3.912 1.00 83.62 132 ASN A C 1
ATOM 1093 O O . ASN A 1 132 ? 9.118 -14.560 3.019 1.00 83.62 132 ASN A O 1
ATOM 1097 N N . VAL A 1 133 ? 8.050 -16.393 3.770 1.00 85.38 133 VAL A N 1
ATOM 1098 C CA . VAL A 1 133 ? 7.215 -16.593 2.578 1.00 85.38 133 VAL A CA 1
ATOM 1099 C C . VAL A 1 133 ? 6.041 -15.610 2.557 1.00 85.38 133 VAL A C 1
ATOM 1101 O O . VAL A 1 133 ? 5.770 -14.997 1.525 1.00 85.38 133 VAL A O 1
ATOM 1104 N N . PHE A 1 134 ? 5.354 -15.426 3.688 1.00 87.88 134 PHE A N 1
ATOM 1105 C CA . PHE A 1 134 ? 4.124 -14.628 3.753 1.00 87.88 134 PHE A CA 1
ATOM 1106 C C . PHE A 1 134 ? 4.334 -13.148 4.122 1.00 87.88 134 PHE A C 1
ATOM 1108 O O . PHE A 1 134 ? 3.431 -12.342 3.901 1.00 87.88 134 PHE A O 1
ATOM 1115 N N . GLU A 1 135 ? 5.517 -12.740 4.596 1.00 89.62 135 GLU A N 1
ATOM 1116 C CA . GLU A 1 135 ? 5.849 -11.337 4.917 1.00 89.62 135 GLU A CA 1
ATOM 1117 C C . GLU A 1 135 ? 5.609 -10.417 3.708 1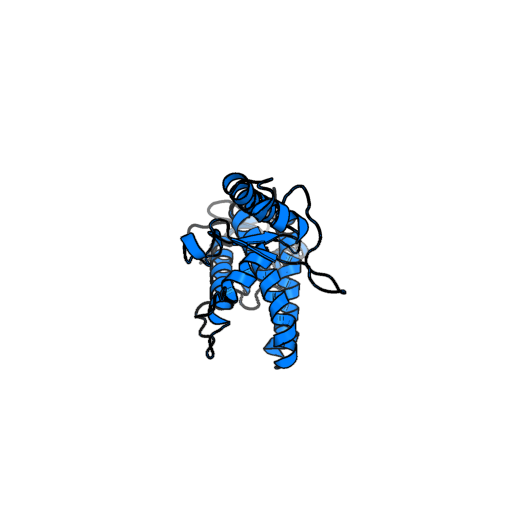.00 89.62 135 GLU A C 1
ATOM 1119 O O . GLU A 1 135 ? 5.089 -9.309 3.852 1.00 89.62 135 GLU A O 1
ATOM 1124 N N . GLY A 1 136 ? 5.907 -10.898 2.495 1.00 84.56 136 GLY A N 1
ATOM 1125 C CA . GLY A 1 136 ? 5.651 -10.163 1.253 1.00 84.56 136 GLY A CA 1
ATOM 1126 C C . GLY A 1 136 ? 4.179 -9.785 1.059 1.00 84.56 136 GLY A C 1
ATOM 1127 O O . GLY A 1 136 ? 3.879 -8.720 0.517 1.00 84.56 136 GLY A O 1
ATOM 1128 N N . LYS A 1 137 ? 3.253 -10.615 1.551 1.00 88.81 137 LYS A N 1
ATOM 1129 C CA . LYS A 1 137 ? 1.814 -10.350 1.483 1.00 88.81 137 LYS A CA 1
ATOM 1130 C C . LYS A 1 137 ? 1.388 -9.265 2.472 1.00 88.81 137 LYS A C 1
ATOM 1132 O O . LYS A 1 137 ? 0.613 -8.393 2.087 1.00 88.81 137 LYS A O 1
ATOM 1137 N N . ILE A 1 138 ? 1.963 -9.245 3.680 1.00 91.56 138 ILE A N 1
ATOM 1138 C CA . ILE A 1 138 ? 1.765 -8.144 4.639 1.00 91.56 138 ILE A CA 1
ATOM 1139 C C . ILE A 1 138 ? 2.254 -6.823 4.047 1.00 91.56 138 ILE A C 1
ATOM 1141 O O . ILE A 1 138 ? 1.542 -5.828 4.120 1.00 91.56 138 ILE A O 1
ATOM 1145 N N . LEU A 1 139 ? 3.426 -6.808 3.403 1.00 89.12 139 LEU A N 1
ATOM 1146 C CA . LEU A 1 139 ? 3.949 -5.604 2.745 1.00 89.12 139 LEU A CA 1
ATOM 1147 C C . LEU A 1 139 ? 3.006 -5.099 1.645 1.00 89.12 139 LEU A C 1
ATOM 1149 O O . LEU A 1 139 ? 2.720 -3.903 1.569 1.00 89.12 139 LEU A O 1
ATOM 1153 N N . ALA A 1 140 ? 2.485 -6.000 0.810 1.00 85.56 140 ALA A N 1
ATOM 1154 C CA . ALA A 1 140 ? 1.524 -5.636 -0.228 1.00 85.56 140 ALA A CA 1
ATOM 1155 C C . ALA A 1 140 ? 0.234 -5.050 0.371 1.00 85.56 140 ALA A C 1
ATOM 1157 O O . ALA A 1 140 ? -0.229 -3.995 -0.064 1.00 85.56 140 ALA A O 1
ATOM 1158 N N . ASN A 1 141 ? -0.310 -5.696 1.403 1.00 92.12 141 ASN A N 1
ATOM 1159 C CA . ASN A 1 141 ? -1.515 -5.247 2.092 1.00 92.12 141 ASN A CA 1
ATOM 1160 C C . ASN A 1 141 ? -1.296 -3.903 2.808 1.00 92.12 141 ASN A C 1
ATOM 1162 O O . ASN A 1 141 ? -2.133 -3.016 2.682 1.00 92.12 141 ASN A O 1
ATOM 1166 N N . ASN A 1 142 ? -0.162 -3.703 3.489 1.00 94.00 142 ASN A N 1
ATOM 1167 C CA . ASN A 1 142 ? 0.193 -2.442 4.150 1.00 94.00 142 ASN A CA 1
ATOM 1168 C C . ASN A 1 142 ? 0.249 -1.273 3.162 1.00 94.00 142 ASN A C 1
ATOM 1170 O O . ASN A 1 142 ? -0.265 -0.196 3.452 1.00 94.00 142 ASN A O 1
ATOM 1174 N N . ASN A 1 143 ? 0.797 -1.495 1.966 1.00 88.44 143 ASN A N 1
ATOM 1175 C CA . ASN A 1 143 ? 0.814 -0.479 0.916 1.00 88.44 143 ASN A CA 1
ATOM 1176 C C . ASN A 1 143 ? -0.597 -0.105 0.434 1.00 88.44 143 ASN A C 1
ATOM 1178 O O . ASN A 1 143 ? -0.868 1.069 0.181 1.00 88.44 143 ASN A O 1
ATOM 1182 N N . MET A 1 144 ? -1.510 -1.076 0.328 1.00 89.38 144 MET A N 1
ATOM 1183 C CA . MET A 1 144 ? -2.915 -0.804 -0.001 1.00 89.38 144 MET A CA 1
ATOM 1184 C C . MET A 1 144 ? -3.618 -0.052 1.132 1.00 89.38 144 MET A C 1
ATOM 1186 O O . MET A 1 144 ? -4.264 0.965 0.887 1.00 89.38 144 MET A O 1
ATOM 1190 N N . LEU A 1 145 ? -3.449 -0.521 2.370 1.00 93.75 145 LEU A N 1
ATOM 1191 C CA . LEU A 1 145 ? -4.016 0.087 3.571 1.00 93.75 145 LEU A CA 1
ATOM 1192 C C . LEU A 1 145 ? -3.580 1.543 3.720 1.00 93.75 145 LEU A C 1
ATOM 1194 O O . LEU A 1 145 ? -4.430 2.411 3.895 1.00 93.75 145 LEU A O 1
ATOM 1198 N N . LYS A 1 146 ? -2.280 1.821 3.570 1.00 93.12 146 LYS A N 1
ATOM 1199 C CA . LYS A 1 146 ? -1.725 3.174 3.628 1.00 93.12 146 LYS A CA 1
ATOM 1200 C C . LYS A 1 146 ? -2.457 4.123 2.683 1.00 93.12 146 LYS A C 1
ATOM 1202 O O . LYS A 1 146 ? -2.965 5.148 3.123 1.00 93.12 146 LYS A O 1
ATOM 1207 N N . LYS A 1 147 ? -2.587 3.746 1.410 1.00 89.44 147 LYS A N 1
ATOM 1208 C CA . LYS A 1 147 ? -3.242 4.586 0.400 1.00 89.44 147 LYS A CA 1
ATOM 1209 C C . LYS A 1 147 ? -4.731 4.786 0.666 1.00 89.44 147 LYS A C 1
ATOM 1211 O O . LYS A 1 147 ? -5.196 5.924 0.636 1.00 89.44 147 LYS A O 1
ATOM 1216 N N . LEU A 1 148 ? -5.457 3.704 0.965 1.00 92.38 148 LEU A N 1
ATOM 1217 C CA . LEU A 1 148 ? -6.890 3.761 1.270 1.00 92.38 148 LEU A CA 1
ATOM 1218 C C . LEU A 1 148 ? -7.157 4.697 2.452 1.00 92.38 148 LEU A C 1
ATOM 1220 O O . LEU A 1 148 ? -8.043 5.547 2.381 1.00 92.38 148 LEU A O 1
ATOM 1224 N N . LEU A 1 149 ? -6.368 4.578 3.521 1.00 94.56 149 LEU A N 1
ATOM 1225 C CA . LEU A 1 149 ? -6.518 5.393 4.721 1.00 94.56 149 LEU A CA 1
ATOM 1226 C C . LEU A 1 149 ? -6.119 6.851 4.471 1.00 94.56 149 LEU A C 1
ATOM 1228 O O . LEU A 1 149 ? -6.867 7.747 4.855 1.00 94.56 149 LEU A O 1
ATOM 1232 N N . GLU A 1 150 ? -5.001 7.108 3.783 1.00 92.12 150 GLU A N 1
ATOM 1233 C CA . GLU A 1 150 ? -4.527 8.463 3.464 1.00 92.12 150 GLU A CA 1
ATOM 1234 C C . GLU A 1 150 ? -5.511 9.244 2.581 1.00 92.12 150 GLU A C 1
ATOM 1236 O O . GLU A 1 150 ? -5.747 10.432 2.814 1.00 92.12 150 GLU A O 1
ATOM 1241 N N . GLN A 1 151 ? -6.124 8.590 1.596 1.00 90.31 151 GLN A N 1
ATOM 1242 C CA . GLN A 1 151 ? -7.040 9.237 0.651 1.00 90.31 151 GLN A CA 1
ATOM 1243 C C . GLN A 1 151 ? -8.438 9.479 1.219 1.00 90.31 151 GLN A C 1
ATOM 1245 O O . GLN A 1 151 ? -9.139 10.369 0.736 1.00 90.31 151 GLN A O 1
ATOM 1250 N N . ASN A 1 152 ? -8.819 8.715 2.246 1.00 92.81 152 ASN A N 1
ATOM 1251 C CA . ASN A 1 152 ? -10.140 8.752 2.870 1.00 92.81 152 ASN A CA 1
ATOM 1252 C C . ASN A 1 152 ? -10.105 9.273 4.313 1.00 92.81 152 ASN A C 1
ATOM 1254 O O . ASN A 1 152 ? -11.043 9.058 5.081 1.00 92.81 152 ASN A O 1
ATOM 1258 N N . ARG A 1 153 ? -9.055 10.018 4.690 1.00 93.69 153 ARG A N 1
ATOM 1259 C CA . ARG A 1 153 ? -8.899 10.651 6.018 1.00 93.69 153 ARG A CA 1
ATOM 1260 C C . ARG A 1 153 ? -10.070 11.541 6.439 1.00 93.69 153 ARG A C 1
ATOM 1262 O O . ARG A 1 153 ? -10.157 11.912 7.608 1.00 93.69 153 ARG A O 1
ATOM 1269 N N . ASN A 1 154 ? -10.902 11.981 5.498 1.00 90.06 154 ASN A N 1
ATOM 1270 C CA . ASN A 1 154 ? -12.101 12.778 5.761 1.00 90.06 154 ASN A CA 1
ATOM 1271 C C . ASN A 1 154 ? -13.283 11.940 6.274 1.00 90.06 154 ASN A C 1
ATOM 1273 O O . ASN A 1 154 ? -14.212 12.513 6.827 1.00 90.06 154 ASN A O 1
ATOM 1277 N N . LEU A 1 155 ? -13.260 10.617 6.089 1.00 90.62 155 LEU A N 1
ATOM 1278 C CA . LEU A 1 155 ? -14.299 9.695 6.566 1.00 90.62 155 LEU A CA 1
ATOM 1279 C C . LEU A 1 155 ? -14.021 9.169 7.978 1.00 90.62 155 LEU A C 1
ATOM 1281 O O . LEU A 1 155 ? -14.822 8.421 8.529 1.00 90.62 155 LEU A O 1
ATOM 1285 N N . ILE A 1 156 ? -12.871 9.525 8.548 1.00 89.31 156 ILE A N 1
ATOM 1286 C CA . ILE A 1 156 ? -12.394 9.026 9.834 1.00 89.31 156 ILE A CA 1
ATOM 1287 C C . ILE A 1 156 ? -12.622 10.118 10.872 1.00 89.31 156 ILE A C 1
ATOM 1289 O O . ILE A 1 156 ? -12.239 11.273 10.665 1.00 89.31 156 ILE A O 1
ATOM 1293 N N . GLN A 1 157 ? -13.266 9.748 11.978 1.00 87.62 157 GLN A N 1
ATOM 1294 C CA . GLN A 1 157 ? -13.586 10.672 13.059 1.00 87.62 157 GLN A CA 1
ATOM 1295 C C . GLN A 1 157 ? -12.309 11.304 13.637 1.00 87.62 157 GLN A C 1
ATOM 1297 O O . GLN A 1 157 ? -11.271 10.656 13.779 1.00 87.62 157 GLN A O 1
ATOM 1302 N N . ARG A 1 158 ? -12.404 12.602 13.936 1.00 81.75 158 ARG A N 1
ATOM 1303 C CA . ARG A 1 158 ? -11.341 13.410 14.536 1.00 81.75 158 ARG A CA 1
ATOM 1304 C C . ARG A 1 158 ? -11.853 14.025 15.825 1.00 81.75 158 ARG A C 1
ATOM 1306 O O . ARG A 1 158 ? -13.008 14.448 15.880 1.00 81.75 158 ARG A O 1
ATOM 1313 N N . HIS A 1 159 ? -10.975 14.133 16.808 1.00 78.81 159 HIS A N 1
ATOM 1314 C CA . HIS A 1 159 ? -11.238 14.814 18.068 1.00 78.81 159 HIS A CA 1
ATOM 1315 C C . HIS A 1 159 ? -10.058 15.723 18.434 1.00 78.81 159 HIS A C 1
ATOM 1317 O O . HIS A 1 159 ? -8.954 15.524 17.929 1.00 78.81 159 HIS A O 1
ATOM 1323 N N . SER A 1 160 ? -10.295 16.745 19.262 1.00 73.88 160 SER A N 1
ATOM 1324 C CA . SER A 1 160 ? -9.244 17.660 19.736 1.00 73.88 160 SER A CA 1
ATOM 1325 C C . SER A 1 160 ? -8.279 16.986 20.710 1.00 73.88 160 SER A C 1
ATOM 1327 O O . SER A 1 160 ? -7.096 17.304 20.718 1.00 73.88 160 SER A O 1
ATOM 1329 N N . ASP A 1 161 ? -8.793 16.063 21.516 1.00 73.69 161 ASP A N 1
ATOM 1330 C CA . ASP A 1 161 ? -8.010 15.147 22.342 1.00 73.69 161 ASP A CA 1
ATOM 1331 C C . ASP A 1 161 ? -7.738 13.858 21.553 1.00 73.69 161 ASP A C 1
ATOM 1333 O O . ASP A 1 161 ? -8.676 13.190 21.104 1.00 73.69 161 ASP A O 1
ATOM 1337 N N . GLU A 1 162 ? -6.454 13.539 21.374 1.00 72.25 162 GLU A N 1
ATOM 1338 C CA . GLU A 1 162 ? -5.967 12.410 20.578 1.00 72.25 162 GLU A CA 1
ATOM 1339 C C . GLU A 1 162 ? -6.460 11.056 21.096 1.00 72.25 162 GLU A C 1
ATOM 1341 O O . GLU A 1 162 ? -6.705 10.161 20.288 1.00 72.25 162 GLU A O 1
ATOM 1346 N N . SER A 1 163 ? -6.686 10.921 22.406 1.00 72.25 163 SER A N 1
ATOM 1347 C CA . SER A 1 163 ? -7.164 9.672 23.017 1.00 72.25 163 SER A CA 1
ATOM 1348 C C . SER A 1 163 ? -8.570 9.266 22.554 1.00 72.25 163 SER A C 1
ATOM 1350 O O . SER A 1 163 ? -8.914 8.087 22.580 1.00 72.25 163 SER A O 1
ATOM 1352 N N . TYR A 1 164 ? -9.358 10.225 22.058 1.00 70.81 164 TYR A N 1
ATOM 1353 C CA . TYR A 1 164 ? -10.702 10.011 21.508 1.00 70.81 164 TYR A CA 1
ATOM 1354 C C . TYR A 1 164 ? -10.759 10.190 19.983 1.00 70.81 164 TYR A C 1
ATOM 1356 O O . TYR A 1 164 ? -11.838 10.367 19.407 1.00 70.81 164 TYR A O 1
ATOM 1364 N N . SER A 1 165 ? -9.605 10.218 19.312 1.00 78.12 165 SER A N 1
ATOM 1365 C CA . SER A 1 165 ? -9.507 10.463 17.876 1.00 78.12 165 SER A CA 1
ATOM 1366 C C . SER A 1 165 ? -9.201 9.169 17.131 1.00 78.12 165 SER A C 1
ATOM 1368 O O . SER A 1 165 ? -8.065 8.694 17.118 1.00 78.12 165 SER A O 1
ATOM 1370 N N . ASN A 1 166 ? -10.187 8.640 16.404 1.00 87.94 166 ASN A N 1
ATOM 1371 C CA . ASN A 1 166 ? -9.960 7.495 15.520 1.00 87.94 166 ASN A CA 1
ATOM 1372 C C . ASN A 1 166 ? -8.885 7.798 14.468 1.00 87.94 166 ASN A C 1
ATOM 1374 O O . ASN A 1 166 ? -8.139 6.910 14.066 1.00 87.94 166 ASN A O 1
ATOM 1378 N N . LEU A 1 167 ? -8.757 9.058 14.040 1.00 90.00 167 LEU A N 1
ATOM 1379 C CA . LEU A 1 167 ? -7.688 9.455 13.132 1.00 90.00 167 LEU A CA 1
ATOM 1380 C C . LEU A 1 167 ? -6.293 9.324 13.763 1.00 90.00 167 LEU A C 1
ATOM 1382 O O . LEU A 1 167 ? -5.367 8.958 13.047 1.00 90.00 167 LEU A O 1
ATOM 1386 N N . ALA A 1 168 ? -6.139 9.555 15.070 1.00 90.38 168 ALA A N 1
ATOM 1387 C CA . ALA A 1 168 ? -4.849 9.392 15.745 1.00 90.38 168 ALA A CA 1
ATOM 1388 C C . ALA A 1 168 ? -4.397 7.917 15.759 1.00 90.38 168 ALA A C 1
ATOM 1390 O O . ALA A 1 168 ? -3.219 7.624 15.536 1.00 90.38 168 ALA A O 1
ATOM 1391 N N . ILE A 1 169 ? -5.344 6.979 15.907 1.00 93.81 169 ILE A N 1
ATOM 1392 C CA . ILE A 1 169 ? -5.100 5.531 15.754 1.00 93.81 169 ILE A CA 1
ATOM 1393 C C . ILE A 1 169 ? -4.578 5.231 14.342 1.00 93.81 169 ILE 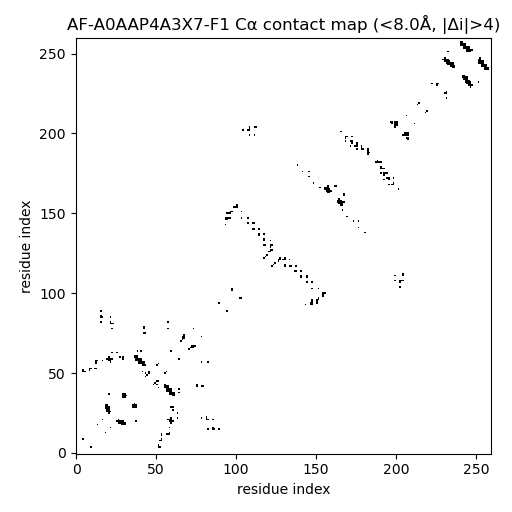A C 1
ATOM 1395 O O . ILE A 1 169 ? -3.586 4.521 14.169 1.00 93.81 169 ILE A O 1
ATOM 1399 N N . ILE A 1 170 ? -5.213 5.811 13.319 1.00 96.00 170 ILE A N 1
ATOM 1400 C CA . ILE A 1 170 ? -4.787 5.654 11.924 1.00 96.00 170 ILE A CA 1
ATOM 1401 C C . ILE A 1 170 ? -3.397 6.243 11.692 1.00 96.00 170 ILE A C 1
ATOM 1403 O O . ILE A 1 170 ? -2.569 5.594 11.061 1.00 96.00 170 ILE A O 1
ATOM 1407 N N . ASP A 1 171 ? -3.107 7.433 12.210 1.00 95.81 171 ASP A N 1
ATOM 1408 C CA . ASP A 1 171 ? -1.785 8.0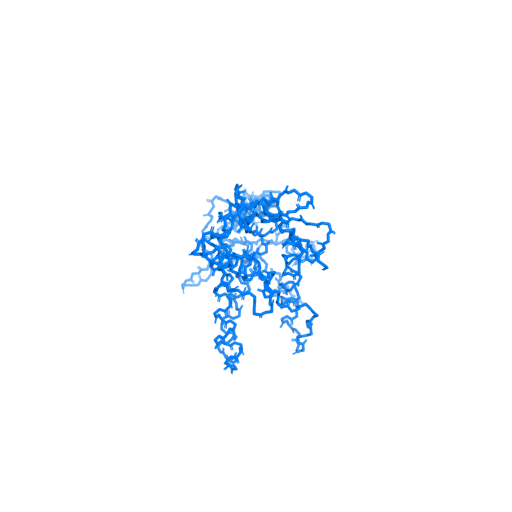51 12.082 1.00 95.81 171 ASP A CA 1
ATOM 1409 C C . ASP A 1 171 ? -0.694 7.194 12.730 1.00 95.81 171 ASP A C 1
ATOM 1411 O O . ASP A 1 171 ? 0.349 6.953 12.118 1.00 95.81 171 ASP A O 1
ATOM 1415 N N . THR A 1 172 ? -0.981 6.630 13.902 1.00 96.44 172 THR A N 1
ATOM 1416 C CA . THR A 1 172 ? -0.090 5.686 14.590 1.00 96.44 172 THR A CA 1
ATOM 1417 C C . THR A 1 172 ? 0.141 4.433 13.747 1.00 96.44 172 THR A C 1
ATOM 1419 O O . THR A 1 172 ? 1.280 3.999 13.566 1.00 96.44 172 THR A O 1
ATOM 1422 N N . PHE A 1 173 ? -0.915 3.884 13.141 1.00 97.50 173 PHE A N 1
ATOM 1423 C CA . PHE A 1 173 ? -0.805 2.732 12.250 1.00 97.50 173 PHE A CA 1
ATOM 1424 C C . PHE A 1 173 ? 0.038 3.019 10.998 1.00 97.50 173 PHE A C 1
ATOM 1426 O O . PHE A 1 173 ? 0.817 2.171 10.558 1.00 97.50 173 PHE A O 1
ATOM 1433 N N . LEU A 1 174 ? -0.065 4.220 10.426 1.00 96.88 174 LEU A N 1
ATOM 1434 C CA . LEU A 1 174 ? 0.749 4.614 9.274 1.00 96.88 174 LEU A CA 1
ATOM 1435 C C . LEU A 1 174 ? 2.235 4.741 9.636 1.00 96.88 174 LEU A C 1
ATOM 1437 O O . LEU A 1 174 ? 3.089 4.335 8.841 1.00 96.88 174 LEU A O 1
ATOM 1441 N N . VAL A 1 175 ? 2.552 5.239 10.836 1.00 96.44 175 VAL A N 1
ATOM 1442 C CA . VAL A 1 175 ? 3.931 5.250 11.354 1.00 96.44 175 VAL A CA 1
ATOM 1443 C C . VAL A 1 175 ? 4.425 3.823 11.590 1.00 96.44 175 VAL A C 1
ATOM 1445 O O . VAL A 1 175 ? 5.523 3.486 11.150 1.00 96.44 175 VAL A O 1
ATOM 1448 N N . HIS A 1 176 ? 3.599 2.956 12.182 1.00 95.81 176 HIS A N 1
ATOM 1449 C CA . HIS A 1 176 ? 3.913 1.537 12.349 1.00 95.81 176 HIS A CA 1
ATOM 1450 C C . HIS A 1 176 ? 4.269 0.861 11.013 1.00 95.81 176 HIS A C 1
ATOM 1452 O O . HIS A 1 176 ? 5.290 0.177 10.921 1.00 95.81 176 HIS A O 1
ATOM 1458 N N . ILE A 1 177 ? 3.474 1.079 9.956 1.00 95.38 177 ILE A N 1
ATOM 1459 C CA . ILE A 1 177 ? 3.772 0.567 8.607 1.00 95.38 177 ILE A CA 1
ATOM 1460 C C . ILE A 1 177 ? 5.132 1.080 8.121 1.00 95.38 177 ILE A C 1
ATOM 1462 O O . ILE A 1 177 ? 5.952 0.291 7.646 1.00 95.38 177 ILE A O 1
ATOM 1466 N N . ALA A 1 178 ? 5.389 2.383 8.254 1.00 92.25 178 ALA A N 1
ATOM 1467 C CA . ALA A 1 178 ? 6.633 2.990 7.792 1.00 92.25 178 ALA A CA 1
ATOM 1468 C C . ALA A 1 178 ? 7.860 2.422 8.526 1.00 92.25 178 ALA A C 1
ATOM 1470 O O . ALA A 1 178 ? 8.865 2.096 7.886 1.00 92.25 178 ALA A O 1
ATOM 1471 N N . GLU A 1 179 ? 7.782 2.245 9.848 1.00 93.75 179 GLU A N 1
ATOM 1472 C CA . GLU A 1 179 ? 8.841 1.603 10.631 1.00 93.75 179 GLU A CA 1
ATOM 1473 C C . GLU A 1 179 ? 9.005 0.129 10.255 1.00 93.75 179 GLU A C 1
ATOM 1475 O O . GLU A 1 179 ? 10.134 -0.349 10.104 1.00 93.75 179 GLU A O 1
ATOM 1480 N N . PHE A 1 180 ? 7.901 -0.599 10.051 1.00 91.44 180 PHE A N 1
ATOM 1481 C CA . PHE A 1 180 ? 7.927 -2.000 9.640 1.00 91.44 180 PHE A CA 1
ATOM 1482 C C . PHE A 1 180 ? 8.707 -2.193 8.335 1.00 91.44 180 PHE A C 1
ATOM 1484 O O . PHE A 1 180 ? 9.583 -3.063 8.271 1.00 91.44 180 PHE A O 1
ATOM 1491 N N . GLU A 1 181 ? 8.421 -1.365 7.329 1.00 89.31 181 GLU A N 1
ATOM 1492 C CA . GLU A 1 181 ? 9.077 -1.386 6.020 1.00 89.31 181 GLU A CA 1
ATOM 1493 C C . GLU A 1 181 ? 10.546 -0.948 6.106 1.00 89.31 181 GLU A C 1
ATOM 1495 O O . GLU A 1 181 ? 11.432 -1.640 5.596 1.00 89.31 181 GLU A O 1
ATOM 1500 N N . SER A 1 182 ? 10.818 0.161 6.800 1.00 86.31 182 SER A N 1
ATOM 1501 C CA . SER A 1 182 ? 12.154 0.774 6.868 1.00 86.31 182 SER A CA 1
ATOM 1502 C C . SER A 1 182 ? 13.165 -0.065 7.650 1.00 86.31 182 SER A C 1
ATOM 1504 O O . SER A 1 182 ? 14.354 -0.055 7.337 1.00 86.31 182 SER A O 1
ATOM 1506 N N . THR A 1 183 ? 12.703 -0.817 8.651 1.00 87.56 183 THR A N 1
ATOM 1507 C CA . THR A 1 183 ? 13.549 -1.686 9.491 1.00 87.56 183 THR A CA 1
ATOM 1508 C C . THR A 1 183 ? 13.710 -3.095 8.926 1.00 87.56 183 THR A C 1
ATOM 1510 O O . THR A 1 183 ? 14.508 -3.880 9.422 1.00 87.56 183 THR A O 1
ATOM 1513 N N . ARG A 1 184 ? 12.999 -3.460 7.855 1.00 85.12 184 ARG A N 1
ATOM 1514 C CA . ARG A 1 184 ? 13.133 -4.790 7.245 1.00 85.12 184 ARG A CA 1
ATOM 1515 C C . ARG A 1 184 ? 14.575 -5.184 6.858 1.00 85.12 184 ARG A C 1
ATOM 1517 O O . ARG A 1 184 ? 14.909 -6.350 7.071 1.00 85.12 184 ARG A O 1
ATOM 1524 N N . PRO A 1 185 ? 15.421 -4.301 6.285 1.00 80.94 185 PRO A N 1
ATOM 1525 C CA . PRO A 1 185 ? 16.792 -4.659 5.926 1.00 80.94 185 PRO A CA 1
ATOM 1526 C C . PRO A 1 185 ? 17.761 -4.681 7.118 1.00 80.94 185 PRO A C 1
ATOM 1528 O O . PRO A 1 185 ? 18.902 -5.105 6.938 1.00 80.94 185 PRO A O 1
ATOM 1531 N N . THR A 1 186 ? 17.361 -4.215 8.307 1.00 81.81 186 THR A N 1
ATOM 1532 C CA . THR A 1 186 ? 18.252 -4.185 9.472 1.00 81.81 186 THR A CA 1
ATOM 1533 C C . THR A 1 186 ? 18.309 -5.554 10.149 1.00 81.81 186 THR A C 1
ATOM 1535 O O . THR A 1 186 ? 17.324 -6.291 10.203 1.00 81.81 186 THR A O 1
ATOM 1538 N N . VAL A 1 187 ? 19.491 -5.913 10.661 1.00 73.50 187 VAL A N 1
ATOM 1539 C CA . VAL A 1 187 ? 19.694 -7.169 11.408 1.00 73.50 187 VAL A CA 1
ATOM 1540 C C . VAL A 1 187 ? 18.885 -7.145 12.705 1.00 73.50 187 VAL A C 1
ATOM 1542 O O . VAL A 1 187 ? 18.208 -8.115 13.035 1.00 73.50 187 VAL A O 1
ATOM 1545 N N . GLU A 1 188 ? 18.906 -6.005 13.396 1.00 73.94 188 GLU A N 1
ATOM 1546 C CA . GLU A 1 188 ? 18.052 -5.729 14.545 1.00 73.94 188 GLU A CA 1
ATOM 1547 C C . GLU A 1 188 ? 16.913 -4.802 14.122 1.00 73.94 188 GLU A C 1
ATOM 1549 O O . GLU A 1 188 ? 17.135 -3.672 13.677 1.00 73.94 188 GLU A O 1
ATOM 1554 N N . LYS A 1 189 ? 15.679 -5.294 14.233 1.00 78.62 189 LYS A N 1
ATOM 1555 C CA . LYS A 1 189 ? 14.466 -4.559 13.863 1.00 78.62 189 LYS A CA 1
ATOM 1556 C C . LYS A 1 189 ? 13.987 -3.732 15.059 1.00 78.62 189 LYS A C 1
ATOM 1558 O O . LYS A 1 189 ? 13.049 -4.125 15.745 1.00 78.62 189 LYS A O 1
ATOM 1563 N N . HIS A 1 190 ? 14.652 -2.609 15.327 1.00 78.44 190 HIS A N 1
ATOM 1564 C CA . HIS A 1 190 ? 14.238 -1.668 16.376 1.00 78.44 190 HIS A CA 1
ATOM 1565 C C . HIS A 1 190 ? 13.053 -0.836 15.894 1.00 78.44 190 HIS A C 1
ATOM 1567 O O . HIS A 1 190 ? 13.213 0.017 15.024 1.00 78.44 190 HIS A O 1
ATOM 1573 N N . ARG A 1 191 ? 11.869 -1.102 16.446 1.00 85.19 191 ARG A N 1
ATOM 1574 C CA . ARG A 1 191 ? 10.626 -0.378 16.147 1.00 85.19 191 ARG A CA 1
ATOM 1575 C C . ARG A 1 191 ? 10.120 0.253 17.433 1.00 85.19 191 ARG A C 1
ATOM 1577 O O . ARG A 1 191 ? 10.044 -0.433 18.450 1.00 85.19 191 ARG A O 1
ATOM 1584 N N . GLN A 1 192 ? 9.835 1.546 17.386 1.00 90.00 192 GLN A N 1
ATOM 1585 C CA . GLN A 1 192 ? 9.281 2.296 18.511 1.00 90.00 192 GLN A CA 1
ATOM 1586 C C . GLN A 1 192 ? 7.759 2.188 18.517 1.00 90.00 192 GLN A C 1
ATOM 1588 O O . GLN A 1 192 ? 7.151 2.070 19.578 1.00 90.00 192 GLN A O 1
ATOM 1593 N N . VAL A 1 193 ? 7.148 2.186 17.330 1.00 91.25 193 VAL A N 1
ATOM 1594 C CA . VAL A 1 193 ? 5.695 2.174 17.189 1.00 91.25 193 VAL A CA 1
ATOM 1595 C C . VAL A 1 193 ? 5.207 0.752 16.936 1.00 91.25 193 VAL A C 1
ATOM 1597 O O . VAL A 1 193 ? 5.411 0.153 15.872 1.00 91.25 193 VAL A O 1
ATOM 1600 N N . LEU A 1 194 ? 4.554 0.195 17.951 1.00 91.12 194 LEU A N 1
ATOM 1601 C CA . LEU A 1 194 ? 3.885 -1.097 17.860 1.00 91.12 194 LEU A CA 1
ATOM 1602 C C . LEU A 1 194 ? 2.592 -0.991 17.044 1.00 91.12 194 LEU A C 1
ATOM 1604 O O . LEU A 1 194 ? 2.121 0.098 16.721 1.00 91.12 194 LEU A O 1
ATOM 1608 N N . PHE A 1 195 ? 2.049 -2.145 16.662 1.00 92.94 195 PHE A N 1
ATOM 1609 C CA . PHE A 1 195 ? 0.767 -2.199 15.969 1.00 92.94 195 PHE A CA 1
ATOM 1610 C C . PHE A 1 195 ? -0.340 -1.696 16.916 1.00 92.94 195 PHE A C 1
ATOM 1612 O O . PHE A 1 195 ? -0.454 -2.250 18.009 1.00 92.94 195 PHE A O 1
ATOM 1619 N N . PRO A 1 196 ? -1.136 -0.677 16.536 1.00 93.19 196 PRO A N 1
ATOM 1620 C CA . PRO A 1 196 ? -2.235 -0.189 17.365 1.00 93.19 196 PRO A CA 1
ATOM 1621 C C . PRO A 1 196 ? -3.424 -1.148 17.258 1.00 93.19 196 PRO A C 1
ATOM 1623 O O . PRO A 1 196 ? -4.128 -1.160 16.247 1.00 93.19 196 PRO A O 1
ATOM 1626 N N . GLU A 1 197 ? -3.635 -1.983 18.273 1.00 89.88 197 GLU A N 1
ATOM 1627 C CA . GLU A 1 197 ? -4.680 -3.019 18.281 1.00 89.88 197 GLU A CA 1
ATOM 1628 C C . GLU A 1 197 ? -6.088 -2.438 18.084 1.00 89.88 197 GLU A C 1
ATOM 1630 O O . GLU A 1 197 ? -6.952 -3.071 17.472 1.00 89.88 197 GLU A O 1
ATOM 1635 N N . GLU A 1 198 ? -6.297 -1.186 18.489 1.00 88.38 198 GLU A N 1
ATOM 1636 C CA . GLU A 1 198 ? -7.545 -0.440 18.354 1.00 88.38 198 GLU A CA 1
ATOM 1637 C C . GLU A 1 198 ? -7.997 -0.300 16.895 1.00 88.38 198 GLU A C 1
ATOM 1639 O O . GLU A 1 198 ? -9.196 -0.182 16.629 1.00 88.38 198 GLU A O 1
ATOM 1644 N N . ILE A 1 199 ? -7.076 -0.381 15.924 1.00 93.19 199 ILE A N 1
ATOM 1645 C CA . ILE A 1 199 ? -7.445 -0.356 14.505 1.00 93.19 199 ILE A CA 1
ATOM 1646 C C . ILE A 1 199 ? -8.305 -1.565 14.119 1.00 93.19 199 ILE A C 1
ATOM 1648 O O . ILE A 1 199 ? -9.214 -1.438 13.296 1.00 93.19 199 ILE A O 1
ATOM 1652 N N . ASN A 1 200 ? -8.067 -2.732 14.726 1.00 91.81 200 ASN A N 1
ATOM 1653 C CA . ASN A 1 200 ? -8.878 -3.916 14.462 1.00 91.81 200 ASN A CA 1
ATOM 1654 C C . ASN A 1 200 ? -10.312 -3.696 14.943 1.00 91.81 200 ASN A C 1
ATOM 1656 O O . ASN A 1 200 ? -11.250 -4.054 14.231 1.00 91.81 200 ASN A O 1
ATOM 1660 N N . SER A 1 201 ? -10.485 -3.041 16.089 1.00 87.12 201 SER A N 1
ATOM 1661 C CA . SER A 1 201 ? -11.803 -2.685 16.615 1.00 87.12 201 SER A CA 1
ATOM 1662 C C . SER A 1 201 ? -12.506 -1.650 15.740 1.00 87.12 201 SER A C 1
ATOM 1664 O O . SER A 1 201 ? -13.652 -1.860 15.339 1.00 87.12 201 SER A O 1
ATOM 1666 N N . LEU A 1 202 ? -11.795 -0.596 15.324 1.00 88.19 202 LEU A N 1
ATOM 1667 C CA . LEU A 1 202 ? -12.322 0.450 14.441 1.00 88.19 202 LEU A CA 1
ATOM 1668 C C . LEU A 1 202 ? -12.920 -0.114 13.139 1.00 88.19 202 LEU A C 1
ATOM 1670 O O . LEU A 1 202 ? -13.940 0.373 12.651 1.00 88.19 202 LEU A O 1
ATOM 1674 N N . PHE A 1 203 ? -12.307 -1.160 12.580 1.00 90.06 203 PHE A N 1
ATOM 1675 C CA . PHE A 1 203 ? -12.793 -1.833 11.371 1.00 90.06 203 PHE A CA 1
ATOM 1676 C C . PHE A 1 203 ? -13.642 -3.089 11.652 1.00 90.06 203 PHE A C 1
ATOM 1678 O O . PHE A 1 203 ? -14.098 -3.751 10.712 1.00 90.06 203 PHE A O 1
ATOM 1685 N N . GLY A 1 204 ? -13.929 -3.384 12.923 1.00 84.94 204 GLY A N 1
ATOM 1686 C CA . GLY A 1 204 ? -14.778 -4.482 13.394 1.00 84.94 204 GLY A CA 1
ATOM 1687 C C . GLY A 1 204 ? -14.234 -5.875 13.083 1.00 84.94 204 GLY A C 1
ATOM 1688 O O . GLY A 1 204 ? -14.975 -6.739 12.617 1.00 84.94 204 GLY A O 1
ATOM 1689 N N . ILE A 1 205 ? -12.932 -6.061 13.281 1.00 86.19 205 ILE A N 1
ATOM 1690 C CA . ILE A 1 205 ? -12.205 -7.328 13.133 1.00 86.19 205 ILE A CA 1
ATOM 1691 C C . ILE A 1 205 ? -12.142 -8.060 14.470 1.00 86.19 205 ILE A C 1
ATOM 1693 O O . ILE A 1 205 ? -12.389 -9.263 14.515 1.00 86.19 205 ILE A O 1
ATOM 1697 N N . GLU A 1 206 ? -11.804 -7.336 15.533 1.00 81.44 206 GLU A N 1
ATOM 1698 C CA . GLU A 1 206 ? -11.655 -7.850 16.893 1.00 81.44 206 GLU A CA 1
ATOM 1699 C C . GLU A 1 206 ? -11.882 -6.697 17.883 1.00 81.44 206 GLU A C 1
ATOM 1701 O O . GLU A 1 206 ? -11.419 -5.587 17.606 1.00 81.44 206 GLU A O 1
ATOM 1706 N N . PRO A 1 207 ? -12.609 -6.910 18.992 1.00 71.81 207 PRO A N 1
ATOM 1707 C CA . PRO A 1 207 ? -12.734 -5.905 20.045 1.00 71.81 207 PRO A CA 1
ATOM 1708 C C . PRO A 1 207 ? -11.383 -5.665 20.738 1.00 71.81 207 PRO A C 1
ATOM 1710 O O . PRO A 1 207 ? -10.510 -6.527 20.727 1.00 71.81 207 PRO A O 1
ATOM 1713 N N . VAL A 1 208 ? -11.202 -4.501 21.364 1.00 64.94 208 VAL A N 1
ATOM 1714 C CA . VAL A 1 208 ? -9.983 -4.223 22.144 1.00 64.94 208 VAL A CA 1
ATOM 1715 C C . VAL A 1 208 ? -10.088 -4.917 23.504 1.00 64.94 208 VAL A C 1
ATOM 1717 O O . VAL A 1 208 ? -10.993 -4.602 24.279 1.00 64.94 208 VAL A O 1
ATOM 1720 N N . ASP A 1 209 ? -9.163 -5.840 23.793 1.00 56.38 209 ASP A N 1
ATOM 1721 C CA . ASP A 1 209 ? -9.103 -6.587 25.065 1.00 56.38 209 ASP A CA 1
ATOM 1722 C C . ASP A 1 209 ? -8.779 -5.677 26.267 1.00 56.38 209 ASP A C 1
ATOM 1724 O O . ASP A 1 209 ? -9.185 -5.944 27.400 1.00 56.38 209 ASP A O 1
ATOM 1728 N N . GLN A 1 210 ? -8.099 -4.554 26.030 1.00 49.72 210 GLN A N 1
ATOM 1729 C CA . GLN A 1 210 ? -7.997 -3.459 26.991 1.00 49.72 210 GLN A CA 1
ATOM 1730 C C . GLN A 1 210 ? -9.102 -2.469 26.704 1.00 49.72 210 GLN A C 1
ATOM 1732 O O . GLN A 1 210 ? -8.944 -1.647 25.813 1.00 49.72 210 GLN A O 1
ATOM 1737 N N . SER A 1 211 ? -10.212 -2.601 27.432 1.00 42.84 211 SER A N 1
ATOM 1738 C CA . SER A 1 211 ? -11.335 -1.668 27.438 1.00 42.84 211 SER A CA 1
ATOM 1739 C C . SER A 1 211 ? -11.379 -0.789 26.180 1.00 42.84 211 SER A C 1
ATOM 1741 O O . SER A 1 211 ? -10.909 0.354 26.188 1.00 42.84 211 SER A O 1
ATOM 1743 N N . LEU A 1 212 ? -12.091 -1.265 25.147 1.00 39.06 212 LEU A N 1
ATOM 1744 C CA . LEU A 1 212 ? -13.074 -0.389 24.498 1.00 39.06 212 LEU A CA 1
ATOM 1745 C C . LEU A 1 212 ? -13.548 0.606 25.558 1.00 39.06 212 LEU A C 1
ATOM 1747 O O . LEU A 1 212 ? -13.757 0.163 26.696 1.00 39.06 212 LEU A O 1
ATOM 1751 N N . LEU A 1 213 ? -13.780 1.886 25.240 1.00 45.12 213 LEU A N 1
ATOM 1752 C CA . LEU A 1 213 ? -14.720 2.612 26.095 1.00 45.12 213 LEU A CA 1
ATOM 1753 C C . LEU A 1 213 ? -15.868 1.626 26.332 1.00 45.12 213 LEU A C 1
ATOM 1755 O O . LEU A 1 213 ? -16.438 1.170 25.334 1.00 45.12 213 LEU A O 1
ATOM 1759 N N . PRO A 1 214 ? -16.109 1.160 27.576 1.00 43.31 214 PRO A N 1
ATOM 1760 C CA . PRO A 1 214 ? -16.859 -0.078 27.793 1.00 43.31 214 PRO A CA 1
ATOM 1761 C C . PRO A 1 214 ? -18.315 0.015 27.308 1.00 43.31 214 PRO A C 1
ATOM 1763 O O . PRO A 1 214 ? -19.107 -0.892 27.507 1.00 43.31 214 PRO A O 1
ATOM 1766 N N . SER A 1 215 ? -18.692 1.126 26.684 1.00 58.25 215 SER A N 1
ATOM 1767 C CA . SER A 1 215 ? -19.987 1.755 26.608 1.00 58.25 215 SER A CA 1
ATOM 1768 C C . SER A 1 215 ? -20.693 1.619 25.260 1.00 58.25 215 SER A C 1
ATOM 1770 O O . SER A 1 215 ? -21.557 2.444 24.990 1.00 58.25 215 SER A O 1
ATOM 1772 N N . VAL A 1 216 ? -20.379 0.646 24.400 1.00 55.53 216 VAL A N 1
ATOM 1773 C CA . VAL A 1 216 ? -21.337 0.268 23.336 1.00 55.53 216 VAL A CA 1
ATOM 1774 C C . VAL A 1 216 ? -21.919 -1.094 23.648 1.00 55.53 216 VAL A C 1
ATOM 1776 O O . VAL A 1 216 ? -23.095 -1.156 23.962 1.00 55.53 216 VAL A O 1
ATOM 1779 N N . GLU A 1 217 ? -21.115 -2.151 23.746 1.00 50.47 217 GLU A N 1
ATOM 1780 C CA . GLU A 1 217 ? -21.639 -3.463 24.155 1.00 50.47 217 GLU A CA 1
ATOM 1781 C C . GLU A 1 217 ? -22.138 -3.473 25.611 1.00 50.47 217 GLU A C 1
ATOM 1783 O O . GLU A 1 217 ? -23.235 -3.966 25.868 1.00 50.47 217 GLU A O 1
ATOM 1788 N N . SER A 1 218 ? -21.432 -2.865 26.581 1.00 56.94 218 SER A N 1
ATOM 1789 C CA . SER A 1 218 ? -21.981 -2.785 27.952 1.00 56.94 218 SER A CA 1
ATOM 1790 C C . SER A 1 218 ? -23.137 -1.798 28.053 1.00 56.94 218 SER A C 1
ATOM 1792 O O . SER A 1 218 ? -23.998 -1.974 28.911 1.00 56.94 218 SER A O 1
ATOM 1794 N N . LEU A 1 219 ? -23.189 -0.783 27.184 1.00 71.44 219 LEU A N 1
ATOM 1795 C CA . LEU A 1 219 ? -24.336 0.121 27.109 1.00 71.44 219 LEU A CA 1
ATOM 1796 C C . LEU A 1 219 ? -25.546 -0.596 26.508 1.00 71.44 219 LEU A C 1
ATOM 1798 O O . LEU A 1 219 ? -26.639 -0.471 27.040 1.00 71.44 219 LEU A O 1
ATOM 1802 N N . GLU A 1 220 ? -25.363 -1.416 25.478 1.00 66.56 220 GLU A N 1
ATOM 1803 C CA . GLU A 1 220 ? -26.399 -2.273 24.906 1.00 66.56 220 GLU A CA 1
ATOM 1804 C C . GLU A 1 220 ? -26.877 -3.321 25.916 1.00 66.56 220 GLU A C 1
ATOM 1806 O O . GLU A 1 220 ? -28.080 -3.542 26.049 1.00 66.56 220 GLU A O 1
ATOM 1811 N N . ILE A 1 221 ? -25.973 -3.943 26.680 1.00 67.62 221 ILE A N 1
ATOM 1812 C CA . ILE A 1 221 ? -26.331 -4.880 27.756 1.00 67.62 221 ILE A CA 1
ATOM 1813 C C . ILE A 1 221 ? -27.080 -4.156 28.884 1.00 67.62 221 ILE A C 1
ATOM 1815 O O . ILE A 1 221 ? -28.092 -4.666 29.371 1.00 67.62 221 ILE A O 1
ATOM 1819 N N . LEU A 1 222 ? -26.620 -2.966 29.285 1.00 78.56 222 LEU A N 1
ATOM 1820 C CA . LEU A 1 222 ? -27.273 -2.132 30.293 1.00 78.56 222 LEU A CA 1
ATOM 1821 C C . LEU A 1 222 ? -28.677 -1.726 29.836 1.00 78.56 222 LEU A C 1
ATOM 1823 O O . LEU A 1 222 ? -29.638 -1.965 30.562 1.00 78.56 222 LEU A O 1
ATOM 1827 N N . ILE A 1 223 ? -28.815 -1.196 28.619 1.00 82.38 223 ILE A N 1
ATOM 1828 C CA . ILE A 1 223 ? -30.103 -0.824 28.021 1.00 82.38 223 ILE A CA 1
ATOM 1829 C C . ILE A 1 223 ? -31.029 -2.042 27.969 1.00 82.38 223 ILE A C 1
ATOM 1831 O O . ILE A 1 223 ? -32.168 -1.954 28.418 1.00 82.38 223 ILE A O 1
ATOM 1835 N N . ASN A 1 224 ? -30.544 -3.203 27.518 1.00 80.12 224 ASN A N 1
ATOM 1836 C CA . ASN A 1 224 ? -31.337 -4.435 27.495 1.00 80.12 224 ASN A CA 1
ATOM 1837 C C . ASN A 1 224 ? -31.812 -4.859 28.893 1.00 80.12 224 ASN A C 1
ATOM 1839 O O . ASN A 1 224 ? -32.943 -5.325 29.054 1.00 80.12 224 ASN A O 1
ATOM 1843 N N . LYS A 1 225 ? -30.966 -4.723 29.919 1.00 81.62 225 LYS A N 1
ATOM 1844 C CA . LYS A 1 225 ? -31.329 -5.053 31.301 1.00 81.62 225 LYS A CA 1
ATOM 1845 C C . LYS A 1 225 ? -32.393 -4.090 31.838 1.00 81.62 225 LYS A C 1
ATOM 1847 O O . LYS A 1 225 ? -33.413 -4.550 32.347 1.00 81.62 225 LYS A O 1
ATOM 1852 N N . LEU A 1 226 ? -32.200 -2.789 31.635 1.00 86.00 226 LEU A N 1
ATOM 1853 C CA . LEU A 1 226 ? -33.138 -1.742 32.045 1.00 86.00 226 LEU A CA 1
ATOM 1854 C C . LEU A 1 226 ? -34.490 -1.870 31.325 1.00 86.00 226 LEU A C 1
ATOM 1856 O O . LEU A 1 226 ? -35.541 -1.721 31.943 1.00 86.00 226 LEU A O 1
ATOM 1860 N N . GLN A 1 227 ? -34.490 -2.233 30.039 1.00 87.00 227 GLN A N 1
ATOM 1861 C CA . GLN A 1 227 ? -35.713 -2.525 29.283 1.00 87.00 227 GLN A CA 1
ATOM 1862 C C . GLN A 1 227 ? -36.469 -3.730 29.854 1.00 87.00 227 GLN A C 1
ATOM 1864 O O . GLN A 1 227 ? -37.687 -3.673 30.005 1.00 87.00 227 GLN A O 1
ATOM 1869 N N . ARG A 1 228 ? -35.766 -4.812 30.223 1.00 89.06 228 ARG A N 1
ATOM 1870 C CA . ARG A 1 228 ? -36.387 -5.996 30.852 1.00 89.06 228 ARG A CA 1
ATOM 1871 C C . ARG A 1 228 ? -36.983 -5.701 32.228 1.00 89.06 228 ARG A C 1
ATOM 1873 O O . ARG A 1 228 ? -37.932 -6.374 32.616 1.00 89.06 228 ARG A O 1
ATOM 1880 N N . GLN A 1 229 ? -36.435 -4.725 32.948 1.00 90.06 229 GLN A N 1
ATOM 1881 C CA . GLN A 1 229 ? -36.960 -4.266 34.237 1.00 90.06 229 GLN A CA 1
ATOM 1882 C C . GLN A 1 229 ? -38.098 -3.240 34.091 1.00 90.06 229 GLN A C 1
ATOM 1884 O O . GLN A 1 229 ? -38.751 -2.917 35.077 1.00 90.06 229 GLN A O 1
ATOM 1889 N N . GLY A 1 230 ? -38.367 -2.749 32.874 1.00 89.44 230 GLY A N 1
ATOM 1890 C CA . GLY A 1 230 ? -39.335 -1.673 32.639 1.00 89.44 230 GLY A CA 1
ATOM 1891 C C . GLY A 1 230 ? -38.852 -0.297 33.113 1.00 89.44 230 GLY A C 1
ATOM 1892 O O . GLY A 1 230 ? -39.661 0.612 33.262 1.00 89.44 230 GLY A O 1
ATOM 1893 N N . GLU A 1 231 ? -37.548 -0.149 33.353 1.00 92.06 231 GLU A N 1
ATOM 1894 C CA . GLU A 1 231 ? -36.916 1.053 33.909 1.00 92.06 231 GLU A CA 1
ATOM 1895 C C . GLU A 1 231 ? -36.362 1.980 32.812 1.00 92.06 231 GLU A C 1
ATOM 1897 O O . GLU A 1 231 ? -36.091 3.145 33.072 1.00 92.06 231 GLU A O 1
ATOM 1902 N N . PHE A 1 232 ? -36.180 1.503 31.575 1.00 92.56 232 PHE A N 1
ATOM 1903 C CA . PHE A 1 232 ? -35.612 2.306 30.482 1.00 92.56 232 PHE A CA 1
ATOM 1904 C C . PHE A 1 232 ? -36.653 3.213 29.808 1.00 92.56 232 PHE A C 1
ATOM 1906 O O . PHE A 1 232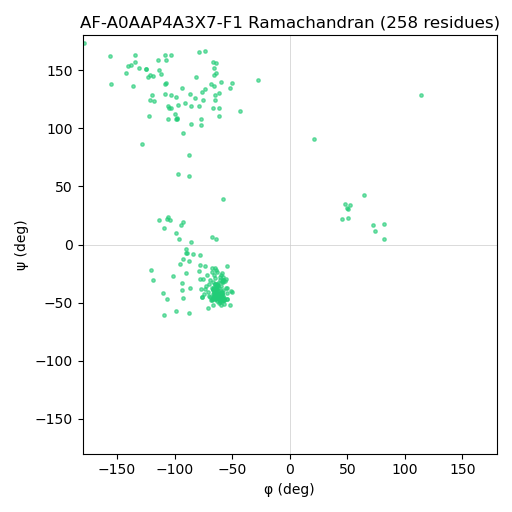 ? -37.661 2.718 29.301 1.00 92.56 232 PHE A O 1
ATOM 1913 N N . VAL A 1 233 ? -36.368 4.518 29.722 1.00 92.00 233 VAL A N 1
ATOM 1914 C CA . VAL A 1 233 ? -37.224 5.506 29.037 1.00 92.00 233 VAL A CA 1
ATOM 1915 C C . VAL A 1 233 ? -36.609 5.956 27.711 1.00 92.00 233 VAL A C 1
ATOM 1917 O O . VAL A 1 233 ? -37.290 5.962 26.686 1.00 92.00 233 VAL A O 1
ATOM 1920 N N . GLY A 1 234 ? -35.320 6.298 27.701 1.00 85.38 234 GLY A N 1
ATOM 1921 C CA . GLY A 1 234 ? -34.663 6.826 26.508 1.00 85.38 234 GLY A CA 1
ATOM 1922 C C . GLY A 1 234 ? -33.178 7.115 26.701 1.00 85.38 234 GLY A C 1
ATOM 1923 O O . GLY A 1 234 ? -32.645 7.025 27.804 1.00 85.38 234 GLY A O 1
ATOM 1924 N N . ILE A 1 235 ? -32.493 7.461 25.613 1.00 87.38 235 ILE A N 1
ATOM 1925 C CA . ILE A 1 235 ? -31.082 7.860 25.624 1.00 87.38 235 ILE A CA 1
ATOM 1926 C C . ILE A 1 235 ? -30.884 9.090 24.739 1.00 87.38 235 ILE A C 1
ATOM 1928 O O . ILE A 1 235 ? -31.430 9.162 23.637 1.00 87.38 235 ILE A O 1
ATOM 1932 N N . VAL A 1 236 ? -30.101 10.054 25.222 1.00 80.50 236 VAL A N 1
ATOM 1933 C CA . VAL A 1 236 ? -29.778 11.292 24.507 1.00 80.50 236 VAL A CA 1
ATOM 1934 C C . VAL A 1 236 ? -28.264 11.394 24.359 1.00 80.50 236 VAL A C 1
ATOM 1936 O O . VAL A 1 236 ? -27.533 11.580 25.332 1.00 80.50 236 VAL A O 1
ATOM 1939 N N . LEU A 1 237 ? -27.807 11.257 23.114 1.00 78.50 237 LEU A N 1
ATOM 1940 C CA . LEU A 1 237 ? -26.403 11.337 22.708 1.00 78.50 237 LEU A CA 1
ATOM 1941 C C . LEU A 1 237 ? -26.185 12.559 21.803 1.00 78.50 237 LEU A C 1
ATOM 1943 O O . LEU A 1 237 ? -27.125 13.048 21.179 1.00 78.50 237 LEU A O 1
ATOM 1947 N N . GLY A 1 238 ? -24.940 13.037 21.702 1.00 55.38 238 GLY A N 1
ATOM 1948 C CA . GLY A 1 238 ? -24.575 14.132 20.787 1.00 55.38 238 GLY A CA 1
ATOM 1949 C C . GLY A 1 238 ? -24.875 15.545 21.302 1.00 55.38 238 GLY A C 1
ATOM 1950 O O . GLY A 1 238 ? -24.918 16.486 20.515 1.00 55.38 238 GLY A O 1
ATOM 1951 N N . THR A 1 239 ? -25.081 15.699 22.609 1.00 70.00 239 THR A N 1
ATOM 1952 C CA . THR A 1 239 ? -25.133 16.992 23.312 1.00 70.00 239 THR A CA 1
ATOM 1953 C C . THR A 1 239 ? -23.888 17.166 24.176 1.00 70.00 239 THR A C 1
ATOM 1955 O O . THR A 1 239 ? -23.271 16.164 24.524 1.00 70.00 239 THR A O 1
ATOM 1958 N N . ASP A 1 240 ? -23.586 18.390 24.620 1.00 70.38 240 ASP A N 1
ATOM 1959 C CA . ASP A 1 240 ? -22.432 18.669 25.497 1.00 70.38 240 ASP A CA 1
ATOM 1960 C C . ASP A 1 240 ? -22.423 17.826 26.790 1.00 70.38 240 ASP A C 1
ATOM 1962 O O . ASP A 1 240 ? -21.359 17.494 27.295 1.00 70.38 240 ASP A O 1
ATOM 1966 N N . ASN A 1 241 ? -23.602 17.433 27.297 1.00 74.62 241 ASN A N 1
ATOM 1967 C CA . ASN A 1 241 ? -23.763 16.540 28.451 1.00 74.62 241 ASN A CA 1
ATOM 1968 C C . ASN A 1 241 ? -24.715 15.378 28.099 1.00 74.62 241 ASN A C 1
ATOM 1970 O O . ASN A 1 241 ? -25.921 15.518 28.317 1.00 74.62 241 ASN A O 1
ATOM 1974 N N . PRO A 1 242 ? -24.233 14.268 27.512 1.00 79.88 242 PRO A N 1
ATOM 1975 C CA . PRO A 1 242 ? -25.076 13.121 27.153 1.00 79.88 242 PRO A CA 1
ATOM 1976 C C . PRO A 1 242 ? -25.658 12.416 28.394 1.00 79.88 242 PRO A C 1
ATOM 1978 O O . PRO A 1 242 ? -25.061 12.460 29.468 1.00 79.88 242 PRO A O 1
ATOM 1981 N N . TYR A 1 243 ? -26.825 11.765 28.278 1.00 86.69 243 TYR A N 1
ATOM 1982 C CA . TYR A 1 243 ? -27.503 11.097 29.408 1.00 86.69 243 TYR A CA 1
ATOM 1983 C C . TYR A 1 243 ? -28.459 9.961 28.998 1.00 86.69 243 TYR A C 1
ATOM 1985 O O . TYR A 1 243 ? -28.911 9.883 27.854 1.00 86.69 243 TYR A O 1
ATOM 1993 N N . ILE A 1 244 ? -28.801 9.101 29.964 1.00 89.94 244 ILE A N 1
ATOM 1994 C CA . ILE A 1 244 ? -29.854 8.072 29.886 1.00 89.94 244 ILE A CA 1
ATOM 1995 C C . ILE A 1 244 ? -31.041 8.505 30.758 1.00 89.94 244 ILE A C 1
ATOM 1997 O O . ILE A 1 244 ? -30.848 9.008 31.864 1.00 89.94 244 ILE A O 1
ATOM 2001 N N . GLU A 1 245 ? -32.264 8.303 30.273 1.00 92.62 245 GLU A N 1
ATOM 2002 C CA . GLU A 1 245 ? -33.507 8.527 31.014 1.00 92.62 245 GLU A CA 1
ATOM 2003 C C . GLU A 1 245 ? -34.041 7.206 31.583 1.00 92.62 245 GLU A C 1
ATOM 2005 O O . GLU A 1 245 ? -34.226 6.229 30.847 1.00 92.62 245 GLU A O 1
ATOM 2010 N N . LEU A 1 246 ? -34.297 7.193 32.894 1.00 92.31 246 LEU A N 1
ATOM 2011 C CA . LEU A 1 246 ? -34.743 6.027 33.658 1.00 92.31 246 LEU A CA 1
ATOM 2012 C C . LEU A 1 246 ? -36.038 6.325 34.417 1.00 92.31 246 LEU A C 1
ATOM 2014 O O . LEU A 1 246 ? -36.275 7.467 34.806 1.00 92.31 246 LEU A O 1
ATOM 2018 N N . LEU A 1 247 ? -36.855 5.300 34.652 1.00 91.12 247 LEU A N 1
ATOM 2019 C CA . LEU A 1 247 ? -38.055 5.360 35.479 1.00 91.12 247 LEU A CA 1
ATOM 2020 C C . LEU A 1 247 ? -37.741 4.833 36.888 1.00 91.12 247 LEU A C 1
ATOM 2022 O O . LEU A 1 247 ? -37.606 3.628 37.081 1.00 91.12 247 LEU A O 1
ATOM 2026 N N . GLU A 1 248 ? -37.678 5.730 37.872 1.00 88.06 248 GLU A N 1
ATOM 2027 C CA . GLU A 1 248 ? -37.453 5.408 39.289 1.00 88.06 248 GLU A CA 1
ATOM 2028 C C . GLU A 1 248 ? -38.624 5.931 40.129 1.00 88.06 248 GLU A C 1
ATOM 2030 O O . GLU A 1 248 ? -38.982 7.108 40.049 1.00 88.06 248 GLU A O 1
ATOM 2035 N N . ASP A 1 249 ? -39.267 5.054 40.907 1.00 86.38 249 ASP A N 1
ATOM 2036 C CA . ASP A 1 249 ? -40.415 5.389 41.770 1.00 86.38 249 ASP A CA 1
ATOM 2037 C C . ASP A 1 249 ? -41.523 6.206 41.063 1.00 86.38 249 ASP A C 1
ATOM 2039 O O . ASP A 1 249 ? -42.169 7.077 41.648 1.00 86.38 249 ASP A O 1
ATOM 2043 N N . GLY A 1 250 ? -41.741 5.931 39.771 1.00 85.62 250 GLY A N 1
ATOM 2044 C CA . GLY A 1 250 ? -42.743 6.603 38.937 1.00 85.62 250 GLY A CA 1
ATOM 2045 C C . GLY A 1 250 ? -42.320 7.960 38.359 1.00 85.62 250 GLY A C 1
ATOM 2046 O O . GLY A 1 250 ? -43.136 8.602 37.700 1.00 85.62 250 GLY A O 1
ATOM 2047 N N . ASN A 1 251 ? -41.071 8.388 38.558 1.00 89.88 251 ASN A N 1
ATOM 2048 C CA . ASN A 1 251 ? -40.518 9.627 38.010 1.00 89.88 251 ASN A CA 1
ATOM 2049 C C . ASN A 1 251 ? -39.408 9.347 36.993 1.00 89.88 251 ASN A C 1
ATOM 2051 O O . ASN A 1 251 ? -38.682 8.362 37.103 1.00 89.88 251 ASN A O 1
ATOM 2055 N N . VAL A 1 252 ? -39.257 10.242 36.012 1.00 91.81 252 VAL A N 1
ATOM 2056 C CA . VAL A 1 252 ? -38.160 10.166 35.039 1.00 91.81 252 VAL A CA 1
ATOM 2057 C C . VAL A 1 252 ? -36.926 10.866 35.603 1.00 91.81 252 VAL A C 1
ATOM 2059 O O . VAL A 1 252 ? -36.959 12.070 35.870 1.00 91.81 252 VAL A O 1
ATOM 2062 N N . VAL A 1 253 ? -35.835 10.119 35.756 1.00 93.25 253 VAL A N 1
ATOM 2063 C CA . VAL A 1 253 ? -34.537 10.596 36.252 1.00 93.25 253 VAL A CA 1
ATOM 2064 C C . VAL A 1 253 ? -33.505 10.556 35.122 1.00 93.25 253 VAL A C 1
ATOM 2066 O O . VAL A 1 253 ? -33.563 9.693 34.246 1.00 93.25 253 VAL A O 1
ATOM 2069 N N . LYS A 1 254 ? -32.560 11.507 35.125 1.00 91.62 254 LYS A N 1
ATOM 2070 C CA . LYS A 1 254 ? -31.475 11.601 34.135 1.00 91.62 254 LYS A CA 1
ATOM 2071 C C . LYS A 1 254 ? -30.147 11.164 34.737 1.00 91.62 254 LYS A C 1
ATOM 2073 O O . LYS A 1 254 ? -29.650 11.802 35.664 1.00 91.62 254 LYS A O 1
ATOM 2078 N N . LEU A 1 255 ? -29.556 10.124 34.163 1.00 86.81 255 LEU A N 1
ATOM 2079 C CA . LEU A 1 255 ? -28.214 9.655 34.481 1.00 86.81 255 LEU A CA 1
ATOM 2080 C C . LEU A 1 255 ? -27.232 10.190 33.433 1.00 86.81 255 LEU A C 1
ATOM 2082 O O . LEU A 1 255 ? -27.246 9.742 32.288 1.00 86.81 255 LEU A O 1
ATOM 2086 N N . TYR A 1 256 ? -26.393 11.155 33.810 1.00 82.44 256 TYR A N 1
ATOM 2087 C CA . TYR A 1 256 ? -25.442 11.779 32.887 1.00 82.44 256 TYR A CA 1
ATOM 2088 C C . TYR A 1 256 ? -24.232 10.879 32.610 1.00 82.44 256 TYR A C 1
ATOM 2090 O O . TYR A 1 256 ? -23.596 10.364 33.529 1.00 82.44 256 TYR A O 1
ATOM 2098 N N . LEU A 1 257 ? -23.909 10.726 31.326 1.00 74.50 257 LEU A N 1
ATOM 2099 C CA . LEU A 1 257 ? -22.774 9.974 30.796 1.00 74.50 257 LEU A CA 1
ATOM 2100 C C . LEU A 1 257 ? -21.540 10.882 30.743 1.00 74.50 257 LEU A C 1
ATOM 2102 O O . LEU A 1 257 ? -20.993 11.162 29.678 1.00 74.50 257 LEU A O 1
ATOM 2106 N N . ASN A 1 258 ? -21.142 11.402 31.901 1.00 64.88 258 ASN A N 1
ATOM 2107 C CA . ASN A 1 258 ? -19.973 12.267 31.997 1.00 64.88 258 ASN A CA 1
ATOM 2108 C C . ASN A 1 258 ? -18.699 11.429 31.845 1.00 64.88 258 ASN A C 1
ATOM 2110 O O . ASN A 1 258 ? -18.556 10.394 32.498 1.00 64.88 258 ASN A O 1
ATOM 2114 N N . CYS A 1 259 ? -17.756 11.900 31.030 1.00 49.16 259 CYS A N 1
ATOM 2115 C CA . CYS A 1 259 ? -16.375 11.441 31.116 1.00 49.16 259 CYS A CA 1
ATOM 2116 C C . CYS A 1 259 ? -15.814 11.930 32.461 1.00 49.16 259 CYS A C 1
ATOM 2118 O O . CYS A 1 259 ? -15.798 13.138 32.705 1.00 49.16 259 CYS A O 1
ATOM 2120 N N . ILE A 1 260 ? -15.439 11.004 33.347 1.00 40.88 260 ILE A N 1
ATOM 2121 C CA . ILE A 1 260 ? -14.648 11.316 34.549 1.00 40.88 260 ILE A CA 1
ATOM 2122 C C . ILE A 1 260 ? -13.185 11.419 34.133 1.00 40.88 260 ILE A C 1
ATOM 2124 O O . ILE A 1 260 ? -12.750 10.521 33.377 1.00 40.88 260 ILE A O 1
#

Radius of gyration: 26.75 Å; Cα contacts (8 Å, |Δi|>4): 279; chains: 1; bounding box: 76×39×77 Å

Mean predicted aligned error: 13.57 Å

Organism: Paenibacillus polymyxa (NCBI:txid1406)